Protein AF-A0A1R1JTG5-F1 (afdb_monomer)

Radius of gyration: 24.49 Å; Cα contacts (8 Å, |Δi|>4): 429; chains: 1; bounding box: 57×37×96 Å

Mean predicted aligned error: 7.38 Å

Organism: Alcaligenes xylosoxydans xylosoxydans (NCBI:txid85698)

pLDDT: mean 88.85, std 13.35, range [30.83, 98.69]

Structure (mmCIF, N/CA/C/O backbone):
data_AF-A0A1R1JTG5-F1
#
_entry.id   AF-A0A1R1JTG5-F1
#
loop_
_atom_site.group_PDB
_atom_site.id
_atom_site.type_symbol
_atom_site.label_atom_id
_atom_site.label_alt_id
_atom_site.label_comp_id
_atom_site.label_asym_id
_atom_site.label_entity_id
_atom_site.label_seq_id
_atom_site.pdbx_PDB_ins_code
_atom_site.Cartn_x
_atom_site.Cartn_y
_atom_site.Cartn_z
_atom_site.occupancy
_atom_site.B_iso_or_equiv
_atom_site.auth_seq_id
_atom_site.auth_comp_id
_atom_site.auth_asym_id
_atom_site.auth_atom_id
_atom_site.pdbx_PDB_model_num
ATOM 1 N N . MET A 1 1 ? 30.296 10.894 -44.713 1.00 33.81 1 MET A N 1
ATOM 2 C CA . MET A 1 1 ? 29.717 9.593 -44.327 1.00 33.81 1 MET A CA 1
ATOM 3 C C . MET A 1 1 ? 30.245 9.240 -42.950 1.00 33.81 1 MET A C 1
ATOM 5 O O . MET A 1 1 ? 31.354 8.740 -42.841 1.00 33.81 1 MET A O 1
ATOM 9 N N . LEU A 1 2 ? 29.507 9.619 -41.909 1.00 34.34 2 LEU A N 1
ATOM 10 C CA . LEU A 1 2 ? 29.761 9.182 -40.538 1.00 34.34 2 LEU A CA 1
ATOM 11 C C . LEU A 1 2 ? 28.864 7.965 -40.324 1.00 34.34 2 LEU A C 1
ATOM 13 O O . LEU A 1 2 ? 27.649 8.077 -40.465 1.00 34.34 2 LEU A O 1
ATOM 17 N N . GLY A 1 3 ? 29.481 6.802 -40.129 1.00 30.83 3 GLY A N 1
ATOM 18 C CA . GLY A 1 3 ? 28.771 5.542 -39.960 1.00 30.83 3 GLY A CA 1
ATOM 19 C C . GLY A 1 3 ? 27.930 5.566 -38.691 1.00 30.83 3 GLY A C 1
ATOM 20 O O . GLY A 1 3 ? 28.439 5.841 -37.607 1.00 30.83 3 GLY A O 1
ATOM 21 N N . THR A 1 4 ? 26.646 5.266 -38.838 1.00 32.81 4 THR A N 1
ATOM 22 C CA . THR A 1 4 ? 25.805 4.768 -37.755 1.00 32.81 4 THR A CA 1
ATOM 23 C C . THR A 1 4 ? 26.431 3.474 -37.227 1.00 32.81 4 THR A C 1
ATOM 25 O O . THR A 1 4 ? 26.650 2.555 -38.022 1.00 32.81 4 THR A O 1
ATOM 28 N N . PRO A 1 5 ? 26.750 3.360 -35.924 1.00 36.88 5 PRO A N 1
ATOM 29 C CA . PRO A 1 5 ? 27.100 2.067 -35.372 1.00 36.88 5 PRO A CA 1
ATOM 30 C C . PRO A 1 5 ? 25.855 1.184 -35.441 1.00 36.88 5 PRO A C 1
ATOM 32 O O . PRO A 1 5 ? 24.756 1.602 -35.072 1.00 36.88 5 PRO A O 1
ATOM 35 N N . ALA A 1 6 ? 26.033 -0.018 -35.982 1.00 31.59 6 ALA A N 1
ATOM 36 C CA . ALA A 1 6 ? 25.001 -1.034 -36.028 1.00 31.59 6 ALA A CA 1
ATOM 37 C C . ALA A 1 6 ? 24.488 -1.302 -34.607 1.00 31.59 6 ALA A C 1
ATOM 39 O O . ALA A 1 6 ? 25.277 -1.495 -33.682 1.00 31.59 6 ALA A O 1
ATOM 40 N N . ALA A 1 7 ? 23.165 -1.307 -34.447 1.00 35.03 7 ALA A N 1
ATOM 41 C CA . ALA A 1 7 ? 22.495 -1.748 -33.236 1.00 35.03 7 ALA A CA 1
ATOM 42 C C . ALA A 1 7 ? 22.693 -3.266 -33.074 1.00 35.03 7 ALA A C 1
ATOM 44 O O . ALA A 1 7 ? 21.825 -4.066 -33.418 1.00 35.03 7 ALA A O 1
ATOM 45 N N . GLU A 1 8 ? 23.860 -3.680 -32.581 1.00 35.12 8 GLU A N 1
ATOM 46 C CA . GLU A 1 8 ? 23.995 -4.979 -31.933 1.00 35.12 8 GLU A CA 1
ATOM 47 C C . GLU A 1 8 ? 23.170 -4.909 -30.649 1.00 35.12 8 GLU A C 1
ATOM 49 O O . GLU A 1 8 ? 23.485 -4.152 -29.732 1.00 35.12 8 GLU A O 1
ATOM 54 N N . GLY A 1 9 ? 22.047 -5.633 -30.628 1.00 37.56 9 GLY A N 1
ATOM 55 C CA . GLY A 1 9 ? 21.123 -5.644 -29.502 1.00 37.56 9 GLY A CA 1
ATOM 56 C C . GLY A 1 9 ? 21.869 -5.933 -28.205 1.00 37.56 9 GLY A C 1
ATOM 57 O O . GLY A 1 9 ? 22.374 -7.040 -28.010 1.00 37.56 9 GLY A O 1
ATOM 58 N N . VAL A 1 10 ? 21.927 -4.930 -27.330 1.00 40.94 10 VAL A N 1
ATOM 59 C CA . VAL A 1 10 ? 22.479 -5.037 -25.981 1.00 40.94 10 VAL A CA 1
ATOM 60 C C . VAL A 1 10 ? 21.607 -6.032 -25.219 1.00 40.94 10 VAL A C 1
ATOM 62 O O . VAL A 1 10 ? 20.581 -5.696 -24.634 1.00 40.94 10 VAL A O 1
ATOM 65 N N . ARG A 1 11 ? 21.981 -7.313 -25.261 1.00 51.19 11 ARG A N 1
ATOM 66 C CA . ARG A 1 11 ? 21.443 -8.319 -24.348 1.00 51.19 11 ARG A CA 1
ATOM 67 C C . ARG A 1 11 ? 22.018 -7.990 -22.979 1.00 51.19 11 ARG A C 1
ATOM 69 O O . ARG A 1 11 ? 23.160 -8.337 -22.703 1.00 51.19 11 ARG A O 1
ATOM 76 N N . HIS A 1 12 ? 21.251 -7.299 -22.140 1.00 60.41 12 HIS A N 1
ATOM 77 C CA . HIS A 1 12 ? 21.657 -7.028 -20.763 1.00 60.41 12 HIS A CA 1
ATOM 78 C C . HIS A 1 12 ? 22.043 -8.339 -20.061 1.00 60.41 12 HIS A C 1
ATOM 80 O O . HIS A 1 12 ? 21.190 -9.197 -19.828 1.00 60.41 12 HIS A O 1
ATOM 86 N N . GLU A 1 13 ? 23.317 -8.478 -19.694 1.00 61.72 13 GLU A N 1
ATOM 87 C CA . GLU A 1 13 ? 23.889 -9.685 -19.074 1.00 61.72 13 GLU A CA 1
ATOM 88 C C . GLU A 1 13 ? 23.221 -10.065 -17.740 1.00 61.72 13 GLU A C 1
ATOM 90 O O . GLU A 1 13 ? 23.285 -11.215 -17.309 1.00 61.72 13 GLU A O 1
ATOM 95 N N . ALA A 1 14 ? 22.514 -9.119 -17.115 1.00 66.19 14 ALA A N 1
ATOM 96 C CA . ALA A 1 14 ? 21.735 -9.325 -15.899 1.00 66.19 14 ALA A CA 1
ATOM 97 C C . ALA A 1 14 ? 20.374 -10.008 -16.135 1.00 66.19 14 ALA A C 1
ATOM 99 O O . ALA A 1 14 ? 19.895 -10.737 -15.264 1.00 66.19 14 ALA A O 1
ATOM 100 N N . LEU A 1 15 ? 19.743 -9.801 -17.301 1.00 73.56 15 LEU A N 1
ATOM 101 C CA . LEU A 1 15 ? 18.407 -10.337 -17.595 1.00 73.56 15 LEU A CA 1
ATOM 102 C C . LEU A 1 15 ? 18.355 -11.870 -17.549 1.00 73.56 15 LEU A C 1
ATOM 104 O O . LEU A 1 15 ? 17.364 -12.393 -17.041 1.00 73.56 15 LEU A O 1
ATOM 108 N N . PRO A 1 16 ? 19.360 -12.635 -18.025 1.00 78.56 16 PRO A N 1
ATOM 109 C CA . PRO A 1 16 ? 19.401 -14.087 -17.863 1.00 78.56 16 PRO A CA 1
ATOM 110 C C . PRO A 1 16 ? 19.227 -14.570 -16.416 1.00 78.56 16 PRO A C 1
ATOM 112 O O . PRO A 1 16 ? 18.506 -15.548 -16.227 1.00 78.56 16 PRO A O 1
ATOM 115 N N . GLY A 1 17 ? 19.792 -13.866 -15.427 1.00 87.56 17 GLY A N 1
ATOM 116 C CA . GLY A 1 17 ? 19.774 -14.258 -14.010 1.00 87.56 17 GLY A CA 1
ATOM 117 C C . GLY A 1 17 ? 18.460 -13.994 -13.266 1.00 87.56 17 GLY A C 1
ATOM 118 O O . GLY A 1 17 ? 18.270 -14.503 -12.166 1.00 87.56 17 GLY A O 1
ATOM 119 N N . ILE A 1 18 ? 17.536 -13.221 -13.844 1.00 94.06 18 ILE A N 1
ATOM 120 C CA . ILE A 1 18 ? 16.229 -12.960 -13.224 1.00 94.06 18 ILE A CA 1
ATOM 121 C C . ILE A 1 18 ? 15.366 -14.243 -13.283 1.00 94.06 18 ILE A C 1
ATOM 123 O O . ILE A 1 18 ? 15.377 -14.935 -14.300 1.00 94.06 18 ILE A O 1
ATOM 127 N N . PRO A 1 19 ? 14.603 -14.613 -12.243 1.00 95.38 19 PRO A N 1
ATOM 128 C CA . PRO A 1 19 ? 13.678 -15.747 -12.310 1.00 95.38 19 PRO A CA 1
ATOM 129 C C . PRO A 1 19 ? 12.612 -15.594 -13.408 1.00 95.38 19 PRO A C 1
ATOM 131 O O . PRO A 1 19 ? 12.140 -14.490 -13.676 1.00 95.38 19 PRO A O 1
ATOM 134 N N . ALA A 1 20 ? 12.213 -16.695 -14.054 1.00 93.94 20 ALA A N 1
ATOM 135 C CA . ALA A 1 20 ? 11.300 -16.663 -15.206 1.00 93.94 20 ALA A CA 1
ATOM 136 C C . ALA A 1 20 ? 9.922 -16.059 -14.879 1.00 93.94 20 ALA A C 1
ATOM 138 O O . ALA A 1 20 ? 9.409 -15.257 -15.657 1.00 93.94 20 ALA A O 1
ATOM 139 N N . ASN A 1 21 ? 9.366 -16.394 -13.711 1.00 93.56 21 ASN A N 1
ATOM 140 C CA . ASN A 1 21 ? 8.116 -15.821 -13.206 1.00 93.56 21 ASN A CA 1
ATOM 141 C C . ASN A 1 21 ? 8.210 -14.293 -13.074 1.00 93.56 21 ASN A C 1
ATOM 143 O O . ASN A 1 21 ? 7.287 -13.585 -13.458 1.00 93.56 21 ASN A O 1
ATOM 147 N N . ARG A 1 22 ? 9.354 -13.780 -12.609 1.00 96.06 22 ARG A N 1
ATOM 148 C CA . ARG A 1 22 ? 9.588 -12.342 -12.476 1.00 96.06 22 ARG A CA 1
ATOM 149 C C . ARG A 1 22 ? 9.816 -11.667 -13.819 1.00 96.06 22 ARG A C 1
ATOM 151 O O . ARG A 1 22 ? 9.263 -10.601 -14.048 1.00 96.06 22 ARG A O 1
ATOM 158 N N . LYS A 1 23 ? 10.574 -12.290 -14.729 1.00 94.69 23 LYS A N 1
ATOM 159 C CA . LYS A 1 23 ? 10.773 -11.755 -16.090 1.00 94.69 23 LYS A CA 1
ATOM 160 C C . LYS A 1 23 ? 9.454 -11.540 -16.824 1.00 94.69 23 LYS A C 1
ATOM 162 O O . LYS A 1 23 ? 9.344 -10.563 -17.551 1.00 94.69 23 LYS A O 1
ATOM 167 N N . ALA A 1 24 ? 8.475 -12.423 -16.624 1.00 95.00 24 ALA A N 1
ATOM 168 C CA . ALA A 1 24 ? 7.149 -12.301 -17.229 1.00 95.00 24 ALA A CA 1
ATOM 169 C C . ALA A 1 24 ? 6.355 -11.070 -16.745 1.00 95.00 24 ALA A C 1
ATOM 171 O O . ALA A 1 24 ? 5.393 -10.679 -17.399 1.00 95.00 24 ALA A O 1
ATOM 172 N N . LEU A 1 25 ? 6.762 -10.459 -15.627 1.00 97.12 25 LEU A N 1
ATOM 173 C CA . LEU A 1 25 ? 6.144 -9.268 -15.038 1.00 97.12 25 LEU A CA 1
ATOM 174 C C . LEU A 1 25 ? 6.939 -7.978 -15.297 1.00 97.12 25 LEU A C 1
ATOM 176 O O . LEU A 1 25 ? 6.573 -6.914 -14.798 1.00 97.12 25 LEU A O 1
ATOM 180 N N . LEU A 1 26 ? 8.055 -8.057 -16.030 1.00 96.62 26 LEU A N 1
ATOM 181 C CA . LEU A 1 26 ? 8.855 -6.885 -16.380 1.00 96.62 26 LEU A CA 1
ATOM 182 C C . LEU A 1 26 ? 8.315 -6.227 -17.648 1.00 96.62 26 LEU A C 1
ATOM 184 O O . LEU A 1 26 ? 8.100 -6.887 -18.664 1.00 96.62 26 LEU A O 1
ATOM 188 N N . HIS A 1 27 ? 8.204 -4.900 -17.615 1.00 94.38 27 HIS A N 1
ATOM 189 C CA . HIS A 1 27 ? 7.977 -4.090 -18.809 1.00 94.38 27 HIS A CA 1
ATOM 190 C C . HIS A 1 27 ? 9.321 -3.869 -19.497 1.00 94.38 27 HIS A C 1
ATOM 192 O O . HIS A 1 27 ? 10.226 -3.279 -18.909 1.00 94.38 27 HIS A O 1
ATOM 198 N N . LEU A 1 28 ? 9.476 -4.384 -20.716 1.00 93.56 28 LEU A N 1
ATOM 199 C CA . LEU A 1 28 ? 10.715 -4.301 -21.492 1.00 93.56 28 LEU A CA 1
ATOM 200 C C . LEU A 1 28 ? 10.461 -3.522 -22.784 1.00 93.56 28 LEU A C 1
ATOM 202 O O . LEU A 1 28 ? 9.478 -3.784 -23.475 1.00 93.56 28 LEU A O 1
ATOM 206 N N . SER A 1 29 ? 11.374 -2.623 -23.141 1.00 92.12 29 SER A N 1
ATOM 207 C CA . SER A 1 29 ? 11.358 -1.917 -24.423 1.00 92.12 29 SER A CA 1
ATOM 208 C C . SER A 1 29 ? 12.708 -2.040 -25.123 1.00 92.12 29 SER A C 1
ATOM 210 O O . SER A 1 29 ? 13.758 -1.919 -24.495 1.00 92.12 29 SER A O 1
ATOM 212 N N . ASN A 1 30 ? 12.681 -2.275 -26.436 1.00 90.56 30 ASN A N 1
ATOM 213 C CA . ASN A 1 30 ? 13.876 -2.220 -27.287 1.00 90.56 30 ASN A CA 1
ATOM 214 C C . ASN A 1 30 ? 14.096 -0.825 -27.891 1.00 90.56 30 ASN A C 1
ATOM 216 O O . ASN A 1 30 ? 15.086 -0.604 -28.587 1.00 90.56 30 ASN A O 1
ATOM 220 N N . GLU A 1 31 ? 13.168 0.097 -27.650 1.00 90.38 31 GLU A N 1
ATOM 221 C CA . GLU A 1 31 ? 13.224 1.472 -28.130 1.00 90.38 31 GLU A CA 1
ATOM 222 C C . GLU A 1 31 ? 13.958 2.358 -27.119 1.00 90.38 31 GLU A C 1
ATOM 224 O O . GLU A 1 31 ? 14.165 1.980 -25.963 1.00 90.38 31 GLU A O 1
ATOM 229 N N . TRP A 1 32 ? 14.397 3.537 -27.558 1.00 89.38 32 TRP A N 1
ATOM 230 C CA . TRP A 1 32 ? 14.887 4.548 -26.624 1.00 89.38 32 TRP A CA 1
ATOM 231 C C . TRP A 1 32 ? 13.702 5.133 -25.843 1.00 89.38 32 TRP A C 1
ATOM 233 O O . TRP A 1 32 ? 12.632 5.289 -26.429 1.00 89.38 32 TRP A O 1
ATOM 243 N N . PRO A 1 33 ? 13.870 5.462 -24.548 1.00 90.19 33 PRO A N 1
ATOM 244 C CA . PRO A 1 33 ? 12.825 6.149 -23.791 1.00 90.19 33 PRO A CA 1
ATOM 245 C C . PRO A 1 33 ? 12.458 7.480 -24.455 1.00 90.19 33 PRO A C 1
ATOM 247 O O . PRO A 1 33 ? 13.355 8.171 -24.954 1.00 90.19 33 PRO A O 1
ATOM 250 N N . ALA A 1 34 ? 11.179 7.870 -24.434 1.00 86.56 34 ALA A N 1
ATOM 251 C CA . ALA A 1 34 ? 10.794 9.177 -24.951 1.00 86.56 34 ALA A CA 1
ATOM 252 C C . ALA A 1 34 ? 11.354 10.316 -24.085 1.00 86.56 34 ALA A C 1
ATOM 254 O O . ALA A 1 34 ? 11.786 10.144 -22.936 1.00 86.56 34 ALA A O 1
ATOM 255 N N . GLU A 1 35 ? 11.318 11.526 -24.641 1.00 77.62 35 GLU A N 1
ATOM 256 C CA . GLU A 1 35 ? 11.621 12.733 -23.880 1.00 77.62 35 GLU A CA 1
ATOM 257 C C . GLU A 1 35 ? 10.672 12.839 -22.675 1.00 77.62 35 GLU A C 1
ATOM 259 O O . GLU A 1 35 ? 9.453 12.783 -22.818 1.00 77.62 35 GLU A O 1
ATOM 264 N N . GLY A 1 36 ? 11.242 12.957 -21.470 1.00 79.44 36 GLY A N 1
ATOM 265 C CA . GLY A 1 36 ? 10.484 13.026 -20.214 1.00 79.44 36 GLY A CA 1
ATOM 266 C C . GLY A 1 36 ? 10.386 11.715 -19.425 1.00 79.44 36 GLY A C 1
ATOM 267 O O . GLY A 1 36 ? 10.068 11.765 -18.240 1.00 79.44 36 GLY A O 1
ATOM 268 N N . ALA A 1 37 ? 10.771 10.561 -19.982 1.00 82.94 37 ALA A N 1
ATOM 269 C CA . ALA A 1 37 ? 10.728 9.257 -19.292 1.00 82.94 37 ALA A CA 1
ATOM 270 C C . ALA A 1 37 ? 11.475 9.212 -17.942 1.00 82.94 37 ALA A C 1
ATOM 272 O O . ALA A 1 37 ? 11.119 8.494 -17.002 1.00 82.94 37 ALA A O 1
ATOM 273 N N . ALA A 1 38 ? 12.545 10.004 -17.830 1.00 83.62 38 ALA A N 1
ATOM 274 C CA . ALA A 1 38 ? 13.326 10.158 -16.604 1.00 83.62 38 ALA A CA 1
ATOM 275 C C . ALA A 1 38 ? 12.585 10.942 -15.501 1.00 83.62 38 ALA A C 1
ATOM 277 O O . ALA A 1 38 ? 13.036 10.977 -14.361 1.00 83.62 38 ALA A O 1
ATOM 278 N N . SER A 1 39 ? 11.471 11.595 -15.838 1.00 82.94 39 SER A N 1
ATOM 279 C CA . SER A 1 39 ? 10.644 12.418 -14.955 1.00 82.94 39 SER A CA 1
ATOM 280 C C . SER A 1 39 ? 9.191 11.935 -14.993 1.00 82.94 39 SER A C 1
ATOM 282 O O . SER A 1 39 ? 8.376 12.498 -15.722 1.00 82.94 39 SER A O 1
ATOM 284 N N . PRO A 1 40 ? 8.821 10.943 -14.166 1.00 76.56 40 PRO A N 1
ATOM 285 C CA . PRO A 1 40 ? 7.484 10.332 -14.170 1.00 76.56 40 PRO A CA 1
ATOM 286 C C . PRO A 1 40 ? 6.301 11.264 -13.869 1.00 76.56 40 PRO A C 1
ATOM 288 O O . PRO A 1 40 ? 5.151 10.861 -13.972 1.00 76.56 40 PRO A O 1
ATOM 291 N N . LEU A 1 41 ? 6.553 12.505 -13.453 1.00 78.75 41 LEU A N 1
ATOM 292 C CA . LEU A 1 41 ? 5.514 13.521 -13.255 1.00 78.75 41 LEU A CA 1
ATOM 293 C C . LEU A 1 41 ? 5.349 14.458 -14.464 1.00 78.75 41 LEU A C 1
ATOM 295 O O . LEU A 1 41 ? 4.519 15.364 -14.418 1.00 78.75 41 LEU A O 1
ATOM 299 N N . SER A 1 42 ? 6.156 14.283 -15.513 1.00 68.25 42 SER A N 1
ATOM 300 C CA . SER A 1 42 ? 6.075 15.068 -16.746 1.00 68.25 42 SER A CA 1
ATOM 301 C C . SER A 1 42 ? 5.061 14.468 -17.723 1.00 68.25 42 SER A C 1
ATOM 303 O O . SER A 1 42 ? 4.789 13.271 -17.699 1.00 68.25 42 SER A O 1
ATOM 305 N N . PHE A 1 43 ? 4.482 15.320 -18.563 1.00 65.94 43 PHE A N 1
ATOM 306 C CA . PHE A 1 43 ? 3.642 14.932 -19.692 1.00 65.94 43 PHE A CA 1
ATOM 307 C C . PHE A 1 43 ? 4.251 15.522 -20.962 1.00 65.94 43 PHE A C 1
ATOM 309 O O . PHE A 1 43 ? 4.898 16.574 -20.905 1.00 65.94 43 PHE A O 1
ATOM 316 N N . THR A 1 44 ? 4.017 14.871 -22.096 1.00 63.97 44 THR A N 1
ATOM 317 C CA . THR A 1 44 ? 4.576 15.296 -23.381 1.00 63.97 44 THR A CA 1
ATOM 318 C C . THR A 1 44 ? 3.468 15.834 -24.277 1.00 63.97 44 THR A C 1
ATOM 320 O O . THR A 1 44 ? 2.401 15.236 -24.398 1.00 63.97 44 THR A O 1
ATOM 323 N N . LEU A 1 45 ? 3.716 16.996 -24.887 1.00 69.50 45 LEU A N 1
ATOM 324 C CA . LEU A 1 45 ? 2.835 17.619 -25.872 1.00 69.50 45 LEU A CA 1
ATOM 325 C C . LEU A 1 45 ? 3.421 17.387 -27.263 1.00 69.50 45 LEU A C 1
ATOM 327 O O . LEU A 1 45 ? 4.498 17.894 -27.573 1.00 69.50 45 LEU A O 1
ATOM 331 N N . THR A 1 46 ? 2.712 16.647 -28.105 1.00 70.69 46 THR A N 1
ATOM 332 C CA . THR A 1 46 ? 3.110 16.366 -29.484 1.00 70.69 46 THR A CA 1
ATOM 333 C C . THR A 1 46 ? 2.153 17.071 -30.434 1.00 70.69 46 THR A C 1
ATOM 335 O O . THR A 1 46 ? 0.941 16.905 -30.344 1.00 70.69 46 THR A O 1
ATOM 338 N N . LEU A 1 47 ? 2.686 17.879 -31.351 1.00 75.62 47 LEU A N 1
ATOM 339 C CA . LEU A 1 47 ? 1.893 18.462 -32.430 1.00 75.62 47 LEU A CA 1
ATOM 340 C C . LEU A 1 47 ? 1.924 17.504 -33.624 1.00 75.62 47 LEU A C 1
ATOM 342 O O . LEU A 1 47 ? 2.987 17.252 -34.189 1.00 75.62 47 LEU A O 1
ATOM 346 N N . THR A 1 48 ? 0.768 16.958 -33.979 1.00 76.88 48 THR A N 1
ATOM 347 C CA . THR A 1 48 ? 0.603 16.068 -35.137 1.00 76.88 48 THR A CA 1
ATOM 348 C C . THR A 1 48 ? 0.639 16.856 -36.450 1.00 76.88 48 THR A C 1
ATOM 350 O O . THR A 1 48 ? 0.442 18.075 -36.462 1.00 76.88 48 THR A O 1
ATOM 353 N N . GLU A 1 49 ? 0.864 16.165 -37.573 1.00 74.62 49 GLU A N 1
ATOM 354 C CA . GLU A 1 49 ? 0.891 16.777 -38.914 1.00 74.62 49 GLU A CA 1
ATOM 355 C C . GLU A 1 49 ? -0.415 17.523 -39.256 1.00 74.62 49 GLU A C 1
ATOM 357 O O . GLU A 1 49 ? -0.380 18.539 -39.952 1.00 74.62 49 GLU A O 1
ATOM 362 N N . ASP A 1 50 ? -1.542 17.103 -38.673 1.00 83.25 50 ASP A N 1
ATOM 363 C CA . ASP A 1 50 ? -2.860 17.733 -38.822 1.00 83.25 50 ASP A CA 1
ATOM 364 C C . ASP A 1 50 ? -3.087 18.943 -37.887 1.00 83.25 50 ASP A C 1
ATOM 366 O O . ASP A 1 50 ? -4.210 19.426 -37.756 1.00 83.25 50 ASP A O 1
ATOM 370 N N . GLN A 1 51 ? -2.041 19.449 -37.221 1.00 76.19 51 GLN A N 1
ATOM 371 C CA . GLN A 1 51 ? -2.099 20.519 -36.207 1.00 76.19 51 GLN A CA 1
ATOM 372 C C . GLN A 1 51 ? -2.910 20.168 -34.947 1.00 76.19 51 GLN A C 1
ATOM 374 O O . GLN A 1 51 ? -3.242 21.057 -34.158 1.00 76.19 51 GLN A O 1
ATOM 379 N N . ASN A 1 52 ? -3.193 18.885 -34.702 1.00 74.69 52 ASN A N 1
ATOM 380 C CA . ASN A 1 52 ? -3.770 18.457 -33.430 1.00 74.69 52 ASN A CA 1
ATOM 381 C C . ASN A 1 52 ? -2.674 18.341 -32.370 1.00 74.69 52 ASN A C 1
ATOM 383 O O . ASN A 1 52 ? -1.586 17.835 -32.650 1.00 74.69 52 ASN A O 1
ATOM 387 N N . VAL A 1 53 ? -2.977 18.788 -31.152 1.00 71.31 53 VAL A N 1
ATOM 388 C CA . VAL A 1 53 ? -2.114 18.600 -29.983 1.00 71.31 53 VAL A CA 1
ATOM 389 C C . VAL A 1 53 ? -2.496 17.285 -29.313 1.00 71.31 53 VAL A C 1
ATOM 391 O O . VAL A 1 53 ? -3.583 17.167 -28.750 1.00 71.31 53 VAL A O 1
ATOM 394 N N . GLU A 1 54 ? -1.597 16.311 -29.357 1.00 69.38 54 GLU A N 1
ATOM 395 C CA . GLU A 1 54 ? -1.671 15.105 -28.543 1.00 69.38 54 GLU A CA 1
ATOM 396 C C . GLU A 1 54 ? -0.932 15.330 -27.227 1.00 69.38 54 GLU A C 1
ATOM 398 O O . GLU A 1 54 ? 0.197 15.820 -27.195 1.00 69.38 54 GLU A O 1
ATOM 403 N N . VAL A 1 55 ? -1.583 14.975 -26.124 1.00 63.88 55 VAL A N 1
ATOM 404 C CA . VAL A 1 55 ? -0.962 14.949 -24.802 1.00 63.88 55 VAL A CA 1
ATOM 405 C C . VAL A 1 55 ? -0.747 13.490 -24.444 1.00 63.88 55 VAL A C 1
ATOM 407 O O . VAL A 1 55 ? -1.718 12.762 -24.238 1.00 63.88 55 VAL A O 1
ATOM 410 N N . SER A 1 56 ? 0.505 13.053 -24.373 1.00 65.06 56 SER A N 1
ATOM 411 C CA . SER A 1 56 ? 0.833 11.737 -23.830 1.00 65.06 56 SER A CA 1
ATOM 412 C C . SER A 1 56 ? 1.099 11.856 -22.331 1.00 65.06 56 SER A C 1
ATOM 414 O O . SER A 1 56 ? 1.778 12.773 -21.858 1.00 65.06 56 SER A O 1
ATOM 416 N N . GLY A 1 57 ? 0.482 10.947 -21.571 1.00 62.31 57 GLY A N 1
ATOM 417 C CA . GLY A 1 57 ? 0.701 10.826 -20.134 1.00 62.31 57 GLY A CA 1
ATOM 418 C C . GLY A 1 57 ? 2.136 10.397 -19.808 1.00 62.31 57 GLY A C 1
ATOM 419 O O . GLY A 1 57 ? 2.904 10.067 -20.713 1.00 62.31 57 GLY A O 1
ATOM 420 N N . PRO A 1 58 ? 2.509 10.393 -18.520 1.00 72.19 58 PRO A N 1
ATOM 421 C CA . PRO A 1 58 ? 3.849 9.994 -18.117 1.00 72.19 58 PRO A CA 1
ATOM 422 C C . PRO A 1 58 ? 4.157 8.560 -18.556 1.00 72.19 58 PRO A C 1
ATOM 424 O O . PRO A 1 58 ? 3.314 7.666 -18.428 1.00 72.19 58 PRO A O 1
ATOM 427 N N . GLU A 1 59 ? 5.376 8.344 -19.057 1.00 84.81 59 GLU A N 1
ATOM 428 C CA . GLU A 1 59 ? 5.84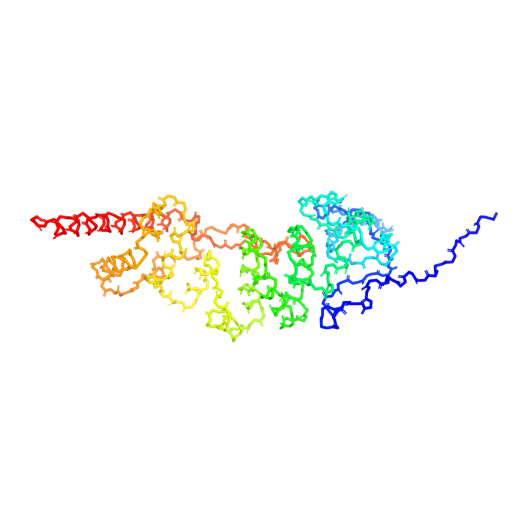0 7.005 -19.420 1.00 84.81 59 GLU A CA 1
ATOM 429 C C . GLU A 1 59 ? 5.826 6.058 -18.216 1.00 84.81 59 GLU A C 1
ATOM 431 O O . GLU A 1 59 ? 5.957 6.473 -17.061 1.00 84.81 59 GLU A O 1
ATOM 436 N N . GLU A 1 60 ? 5.699 4.759 -18.496 1.00 91.94 60 GLU A N 1
ATOM 437 C CA . GLU A 1 60 ? 5.728 3.723 -17.471 1.00 91.94 60 GLU A CA 1
ATOM 438 C C . GLU A 1 60 ? 7.097 3.687 -16.756 1.00 91.94 60 GLU A C 1
ATOM 440 O O . GLU A 1 60 ? 8.083 3.260 -17.368 1.00 91.94 60 GLU A O 1
ATOM 445 N N . PRO A 1 61 ? 7.182 4.062 -15.459 1.00 95.25 61 PRO A N 1
ATOM 446 C CA . PRO A 1 61 ? 8.463 4.247 -14.776 1.00 95.25 61 PRO A CA 1
ATOM 447 C C . PRO A 1 61 ? 9.255 2.953 -14.584 1.00 95.25 61 PRO A C 1
ATOM 449 O O . PRO A 1 61 ? 10.478 3.002 -14.424 1.00 95.25 61 PRO A O 1
ATOM 452 N N . SER A 1 62 ? 8.570 1.806 -14.577 1.00 96.88 62 SER A N 1
ATOM 453 C CA . SER A 1 62 ? 9.187 0.483 -14.435 1.00 96.88 62 SER A CA 1
ATOM 454 C C . SER A 1 62 ? 9.794 -0.069 -15.727 1.00 96.88 62 SER A C 1
ATOM 456 O O . SER A 1 62 ? 10.481 -1.092 -15.669 1.00 96.88 62 SER A O 1
ATOM 458 N N . THR A 1 63 ? 9.572 0.583 -16.877 1.00 96.44 63 THR A N 1
ATOM 459 C CA . THR A 1 63 ? 10.028 0.079 -18.179 1.00 96.44 63 THR A CA 1
ATOM 460 C C . THR A 1 63 ? 11.548 0.009 -18.248 1.00 96.44 63 THR A C 1
ATOM 462 O O . THR A 1 63 ? 12.249 1.013 -18.121 1.00 96.44 63 THR A O 1
ATOM 465 N N . ILE A 1 64 ? 12.067 -1.191 -18.496 1.00 96.06 64 ILE A N 1
ATOM 466 C CA . ILE A 1 64 ? 13.482 -1.450 -18.737 1.00 96.06 64 ILE A CA 1
ATOM 467 C C . ILE A 1 64 ? 13.753 -1.260 -20.230 1.00 96.06 64 ILE A C 1
ATOM 469 O O . ILE A 1 64 ? 13.326 -2.066 -21.059 1.00 96.06 64 ILE A O 1
ATOM 473 N N . TYR A 1 65 ? 14.474 -0.194 -20.567 1.00 94.12 65 TYR A N 1
ATOM 474 C CA . TYR A 1 65 ? 14.855 0.131 -21.942 1.00 94.12 65 TYR A CA 1
ATOM 475 C C . TYR A 1 65 ? 16.214 -0.486 -22.281 1.00 94.12 65 TYR A C 1
ATOM 477 O O . TYR A 1 65 ? 17.235 -0.077 -21.725 1.00 94.12 65 TYR A O 1
ATOM 485 N N . ALA A 1 66 ? 16.231 -1.424 -23.229 1.00 91.75 66 ALA A N 1
ATOM 486 C CA . ALA A 1 66 ? 17.431 -2.126 -23.685 1.00 91.75 66 ALA A CA 1
ATOM 487 C C . ALA A 1 66 ? 18.577 -1.211 -24.177 1.00 91.75 66 ALA A C 1
ATOM 489 O O . ALA A 1 66 ? 19.740 -1.554 -23.959 1.00 91.75 66 ALA A O 1
ATOM 490 N N . PRO A 1 67 ? 18.314 -0.052 -24.822 1.00 92.31 67 PRO A N 1
ATOM 491 C CA . PRO A 1 67 ? 19.388 0.830 -25.284 1.00 92.31 67 PRO A CA 1
ATOM 492 C C . PRO A 1 67 ? 20.121 1.590 -24.170 1.00 92.31 67 PRO A C 1
ATOM 494 O O . PRO A 1 67 ? 21.182 2.167 -24.419 1.00 92.31 67 PRO A O 1
ATOM 497 N N . LEU A 1 68 ? 19.570 1.641 -22.952 1.00 93.62 68 LEU A N 1
ATOM 498 C CA . LEU A 1 68 ? 20.156 2.428 -21.873 1.00 93.62 68 LEU A CA 1
ATOM 499 C C . LEU A 1 68 ? 21.395 1.733 -21.281 1.00 93.62 68 LEU A C 1
ATOM 501 O O . LEU A 1 68 ? 21.355 0.540 -20.982 1.00 93.62 68 LEU A O 1
ATOM 505 N N . PRO A 1 69 ? 22.501 2.464 -21.045 1.00 94.50 69 PRO A N 1
ATOM 506 C CA . PRO A 1 69 ? 23.720 1.878 -20.499 1.00 94.50 69 PRO A CA 1
ATOM 507 C C . PRO A 1 69 ? 23.510 1.346 -19.078 1.00 94.50 69 PRO A C 1
ATOM 509 O O . PRO A 1 69 ? 22.832 1.977 -18.260 1.00 94.50 69 PRO A O 1
ATOM 512 N N . VAL A 1 70 ? 24.149 0.209 -18.791 1.00 94.62 70 VAL A N 1
ATOM 513 C CA . VAL A 1 70 ? 24.129 -0.496 -17.503 1.00 94.62 70 VAL A CA 1
ATOM 514 C C . VAL A 1 70 ? 25.557 -0.861 -17.123 1.00 94.62 70 VAL A C 1
ATOM 516 O O . VAL A 1 70 ? 26.270 -1.465 -17.922 1.00 94.62 70 VAL A O 1
ATOM 519 N N . SER A 1 71 ? 25.959 -0.535 -15.898 1.00 94.06 71 SER A N 1
ATOM 520 C CA . SER A 1 71 ? 27.235 -0.991 -15.348 1.00 94.06 71 SER A CA 1
ATOM 521 C C . SER A 1 71 ? 27.106 -2.438 -14.871 1.00 94.06 71 SER A C 1
ATOM 523 O O . SER A 1 71 ? 26.260 -2.744 -14.025 1.00 94.06 71 SER A O 1
ATOM 525 N N . TRP A 1 72 ? 27.934 -3.332 -15.419 1.00 89.44 72 TRP A N 1
ATOM 526 C CA . TRP A 1 72 ? 27.976 -4.743 -15.037 1.00 89.44 72 TRP A CA 1
ATOM 527 C C . TRP A 1 72 ? 29.431 -5.248 -14.924 1.00 89.44 72 TRP A C 1
ATOM 529 O O . TRP A 1 72 ? 30.229 -4.932 -15.809 1.00 89.44 72 TRP A O 1
ATOM 539 N N . PRO A 1 73 ? 29.809 -6.017 -13.880 1.00 89.25 73 PRO A N 1
ATOM 540 C CA . PRO A 1 73 ? 28.996 -6.410 -12.723 1.00 89.25 73 PRO A CA 1
ATOM 541 C C . PRO A 1 73 ? 28.496 -5.195 -11.933 1.00 89.25 73 PRO A C 1
ATOM 543 O O . PRO A 1 73 ? 29.122 -4.138 -11.944 1.00 89.25 73 PRO A O 1
ATOM 546 N N . ALA A 1 74 ? 27.332 -5.337 -11.295 1.00 92.31 74 ALA A N 1
ATOM 547 C CA . ALA A 1 74 ? 26.722 -4.238 -10.555 1.00 92.31 74 ALA A CA 1
ATOM 548 C C . ALA A 1 74 ? 27.664 -3.734 -9.440 1.00 92.31 74 ALA A C 1
ATOM 550 O O . ALA A 1 74 ? 28.227 -4.562 -8.714 1.00 92.31 74 ALA A O 1
ATOM 551 N N . PRO A 1 75 ? 27.827 -2.409 -9.272 1.00 94.00 75 PRO A N 1
ATOM 552 C CA . PRO A 1 75 ? 28.551 -1.857 -8.131 1.00 94.00 75 PRO A CA 1
ATOM 553 C C . PRO A 1 75 ? 27.799 -2.139 -6.820 1.00 94.00 75 PRO A C 1
ATOM 555 O O . PRO A 1 75 ? 26.639 -2.559 -6.829 1.00 94.00 75 PRO A O 1
ATOM 558 N N . SER A 1 76 ? 28.447 -1.911 -5.673 1.00 93.88 76 SER A N 1
ATOM 559 C CA . SER A 1 76 ? 27.763 -2.039 -4.381 1.00 93.88 76 SER A CA 1
ATOM 560 C C . SER A 1 76 ? 26.744 -0.911 -4.203 1.00 93.88 76 SER A C 1
ATOM 562 O O . SER A 1 76 ? 27.010 0.228 -4.592 1.00 93.88 76 SER A O 1
ATOM 564 N N . GLU A 1 77 ? 25.593 -1.202 -3.594 1.00 93.56 77 GLU A N 1
ATOM 565 C CA . GLU A 1 77 ? 24.521 -0.218 -3.388 1.00 93.56 77 GLU A CA 1
ATOM 566 C C . GLU A 1 77 ? 25.021 1.032 -2.645 1.00 93.56 77 GLU A C 1
ATOM 568 O O . GLU A 1 77 ? 24.669 2.151 -3.005 1.00 93.56 77 GLU A O 1
ATOM 573 N N . GLU A 1 78 ? 25.906 0.863 -1.661 1.00 92.56 78 GLU A N 1
ATOM 574 C CA . GLU A 1 78 ? 26.436 1.950 -0.830 1.00 92.56 78 GLU A CA 1
ATOM 575 C C . GLU A 1 78 ? 27.343 2.917 -1.600 1.00 92.56 78 GLU A C 1
ATOM 577 O O . GLU A 1 78 ? 27.559 4.046 -1.157 1.00 92.56 78 GLU A O 1
ATOM 582 N N . SER A 1 79 ? 27.886 2.478 -2.739 1.00 94.19 79 SER A N 1
ATOM 583 C CA . SER A 1 79 ? 28.726 3.302 -3.613 1.00 94.19 79 SER A CA 1
ATOM 584 C C . SER A 1 79 ? 27.917 4.140 -4.606 1.00 94.19 79 SER A C 1
ATOM 586 O O . SER A 1 79 ? 28.477 4.993 -5.294 1.00 94.19 79 SER A O 1
ATOM 588 N N . VAL A 1 80 ? 26.600 3.924 -4.666 1.00 94.50 80 VAL A N 1
ATOM 589 C CA . VAL A 1 80 ? 25.698 4.549 -5.629 1.00 94.50 80 VAL A CA 1
ATOM 590 C C . VAL A 1 80 ? 24.766 5.527 -4.913 1.00 94.50 80 VAL A C 1
ATOM 592 O O . VAL A 1 80 ? 24.302 5.295 -3.798 1.00 94.50 80 VAL A O 1
ATOM 595 N N . ALA A 1 81 ? 24.471 6.657 -5.557 1.00 93.56 81 ALA A N 1
ATOM 596 C CA . ALA A 1 81 ? 23.502 7.609 -5.027 1.00 93.56 81 ALA A CA 1
ATOM 597 C C . ALA A 1 81 ? 22.107 6.970 -4.902 1.00 93.56 81 ALA A C 1
ATOM 599 O O . ALA A 1 81 ? 21.667 6.228 -5.785 1.00 93.56 81 ALA A O 1
ATOM 600 N N . LYS A 1 82 ? 21.386 7.310 -3.828 1.00 93.69 82 LYS A N 1
ATOM 601 C CA . LYS A 1 82 ? 19.989 6.892 -3.637 1.00 93.69 82 LYS A CA 1
ATOM 602 C C . LYS A 1 82 ? 19.093 7.460 -4.732 1.00 93.69 82 LYS A C 1
ATOM 604 O O . LYS A 1 82 ? 19.371 8.531 -5.276 1.00 93.69 82 LYS A O 1
ATOM 609 N N . LEU A 1 83 ? 17.998 6.764 -5.013 1.00 94.81 83 LEU A N 1
ATOM 610 C CA . LEU A 1 83 ? 17.000 7.255 -5.948 1.00 94.81 83 LEU A CA 1
ATOM 611 C C . LEU A 1 83 ? 16.197 8.412 -5.339 1.00 94.81 83 LEU A C 1
ATOM 613 O O . LEU A 1 83 ? 16.036 8.521 -4.121 1.00 94.81 83 LEU A O 1
ATOM 617 N N . GLY A 1 84 ? 15.717 9.302 -6.207 1.00 89.06 84 GLY A N 1
ATOM 618 C CA . GLY A 1 84 ? 14.812 10.383 -5.827 1.00 89.06 84 GLY A CA 1
ATOM 619 C C . GLY A 1 84 ? 13.374 9.904 -5.611 1.00 89.06 84 GLY A C 1
ATOM 620 O O . GLY A 1 84 ? 13.052 8.724 -5.752 1.00 89.06 84 GLY A O 1
ATOM 621 N N . TYR A 1 85 ? 12.483 10.846 -5.299 1.00 88.06 85 TYR A N 1
ATOM 622 C CA . TYR A 1 85 ? 11.042 10.583 -5.297 1.00 88.06 85 TYR A CA 1
ATOM 623 C C . TYR A 1 85 ? 10.530 10.290 -6.709 1.00 88.06 85 TYR A C 1
ATOM 625 O O . TYR A 1 85 ? 11.021 10.878 -7.668 1.00 88.06 85 TYR A O 1
ATOM 633 N N . PHE A 1 86 ? 9.508 9.431 -6.805 1.00 89.88 86 PHE A N 1
ATOM 634 C CA . PHE A 1 86 ? 8.940 8.959 -8.075 1.00 89.88 86 PHE A CA 1
ATOM 635 C C . PHE A 1 86 ? 10.027 8.458 -9.043 1.00 89.88 86 PHE A C 1
ATOM 637 O O . PHE A 1 86 ? 10.186 9.020 -10.126 1.00 89.88 86 PHE A O 1
ATOM 644 N N . PRO A 1 87 ? 10.820 7.445 -8.643 1.00 95.56 87 PRO A N 1
ATOM 645 C CA . PRO A 1 87 ? 11.916 6.959 -9.470 1.00 95.56 87 PRO A CA 1
ATOM 646 C C . PRO A 1 87 ? 11.403 6.311 -10.762 1.00 95.56 87 PRO A C 1
ATOM 648 O O . PRO A 1 87 ? 10.324 5.720 -10.787 1.00 95.56 87 PRO A O 1
ATOM 651 N N . SER A 1 88 ? 12.208 6.370 -11.822 1.00 96.81 88 SER A N 1
ATOM 652 C CA . SER A 1 88 ? 12.025 5.557 -13.026 1.00 96.81 88 SER A CA 1
ATOM 653 C C . SER A 1 88 ? 13.328 4.903 -13.440 1.00 96.81 88 SER A C 1
ATOM 655 O O . SER A 1 88 ? 14.408 5.455 -13.225 1.00 96.81 88 SER A O 1
ATOM 657 N N . TYR A 1 89 ? 13.233 3.748 -14.095 1.00 97.19 89 TYR A N 1
ATOM 658 C CA . TYR A 1 89 ? 14.388 3.075 -14.682 1.00 97.19 89 TYR A CA 1
ATOM 659 C C . TYR A 1 89 ? 15.103 3.960 -15.718 1.00 97.19 89 TYR A C 1
ATOM 661 O O . TYR A 1 89 ? 16.336 4.000 -15.781 1.00 97.19 89 TYR A O 1
ATOM 669 N N . ALA A 1 90 ? 14.338 4.726 -16.504 1.00 95.81 90 ALA A N 1
ATOM 670 C CA . ALA A 1 90 ? 14.891 5.683 -17.456 1.00 95.81 90 ALA A CA 1
ATOM 671 C C . ALA A 1 90 ? 15.740 6.766 -16.763 1.00 95.81 90 ALA A C 1
ATOM 673 O O . ALA A 1 90 ? 16.809 7.109 -17.267 1.00 95.81 90 ALA A O 1
ATOM 674 N N . GLY A 1 91 ? 15.317 7.241 -15.585 1.00 95.19 91 GLY A N 1
ATOM 675 C CA . GLY A 1 91 ? 16.031 8.249 -14.794 1.00 95.19 91 GLY A CA 1
ATOM 676 C C . GLY A 1 91 ? 17.236 7.732 -14.000 1.00 95.19 91 GLY A C 1
ATOM 677 O O . GLY A 1 91 ? 18.000 8.539 -13.473 1.00 95.19 91 GLY A O 1
ATOM 678 N N . MET A 1 92 ? 17.435 6.414 -13.913 1.00 97.19 92 MET A N 1
ATOM 679 C CA . MET A 1 92 ? 18.581 5.823 -13.217 1.00 97.19 92 MET A CA 1
ATOM 680 C C . MET A 1 92 ? 19.901 6.069 -13.965 1.00 97.19 92 MET A C 1
ATOM 682 O O . MET A 1 92 ? 19.959 6.022 -15.192 1.00 97.19 92 MET A O 1
ATOM 686 N N . SER A 1 93 ? 21.000 6.256 -13.237 1.00 97.00 93 SER A N 1
ATOM 687 C CA . SER A 1 93 ? 22.353 6.185 -13.802 1.00 97.00 93 SER A CA 1
ATOM 688 C C . SER A 1 93 ? 22.711 4.746 -14.228 1.00 97.00 93 SER A C 1
ATOM 690 O O . SER A 1 93 ? 22.057 3.796 -13.789 1.00 97.00 93 SER A O 1
ATOM 692 N N . PRO A 1 94 ? 23.767 4.534 -15.040 1.00 96.62 94 PRO A N 1
ATOM 693 C CA . PRO A 1 94 ? 24.214 3.184 -15.403 1.00 96.62 94 PRO A CA 1
ATOM 694 C C . PRO A 1 94 ? 24.490 2.276 -14.195 1.00 96.62 94 PRO A C 1
ATOM 696 O O . PRO A 1 94 ? 24.115 1.103 -14.208 1.00 96.62 94 PRO A O 1
ATOM 699 N N . ASP A 1 95 ? 25.075 2.835 -13.133 1.00 96.69 95 ASP A N 1
ATOM 700 C CA . ASP A 1 95 ? 25.355 2.135 -11.876 1.00 96.69 95 ASP A CA 1
ATOM 701 C C . ASP A 1 95 ? 24.069 1.765 -11.130 1.00 96.69 95 ASP A C 1
ATOM 703 O O . ASP A 1 95 ? 23.909 0.622 -10.700 1.00 96.69 95 ASP A O 1
ATOM 707 N N . GLN A 1 96 ? 23.115 2.699 -11.039 1.00 97.94 96 GLN A N 1
ATOM 708 C CA . GLN A 1 96 ? 21.803 2.458 -10.428 1.00 97.94 96 GLN A CA 1
ATOM 709 C C . GLN A 1 96 ? 21.029 1.366 -11.178 1.00 97.94 96 GLN A C 1
ATOM 711 O O . GLN A 1 96 ? 20.4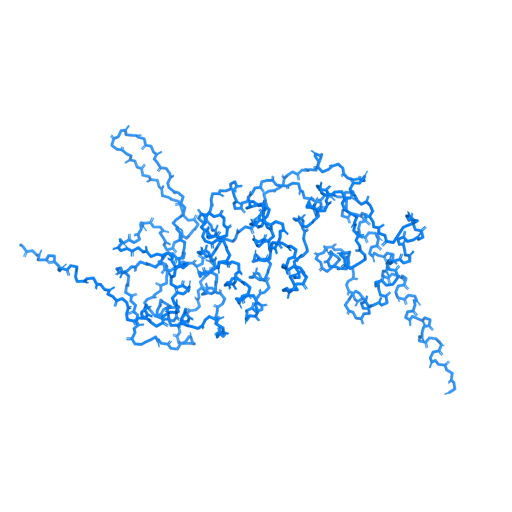66 0.471 -10.550 1.00 97.94 96 GLN A O 1
ATOM 716 N N . ARG A 1 97 ? 21.050 1.369 -12.520 1.00 97.75 97 ARG A N 1
ATOM 717 C CA . ARG A 1 97 ? 20.435 0.293 -13.319 1.00 97.75 97 ARG A CA 1
ATOM 718 C C . ARG A 1 97 ? 21.116 -1.052 -13.073 1.00 97.75 97 ARG A C 1
ATOM 720 O O . ARG A 1 97 ? 20.424 -2.065 -13.002 1.00 97.75 97 ARG A O 1
ATOM 727 N N . GLY A 1 98 ? 22.441 -1.073 -12.910 1.00 96.69 98 GLY A N 1
ATOM 728 C CA . GLY A 1 98 ? 23.189 -2.277 -12.537 1.00 96.69 98 GLY A CA 1
ATOM 729 C C . GLY A 1 98 ? 22.725 -2.848 -11.195 1.00 96.69 98 GLY A C 1
ATOM 730 O O . GLY A 1 98 ? 22.374 -4.028 -11.116 1.00 96.69 98 GLY A O 1
ATOM 731 N N . VAL A 1 99 ? 22.646 -1.998 -10.164 1.00 97.62 99 VAL A N 1
ATOM 732 C CA . VAL A 1 99 ? 22.129 -2.359 -8.830 1.00 97.62 99 VAL A CA 1
ATOM 733 C C . VAL A 1 99 ? 20.697 -2.891 -8.924 1.00 97.62 99 VAL A C 1
ATOM 735 O O . VAL A 1 99 ? 20.418 -3.983 -8.427 1.00 97.62 99 VAL A O 1
ATOM 738 N N . TYR A 1 100 ? 19.810 -2.178 -9.624 1.00 97.94 100 TYR A N 1
ATOM 739 C CA . TYR A 1 100 ? 18.413 -2.571 -9.816 1.00 97.94 100 TYR A CA 1
ATOM 740 C C . TYR A 1 100 ? 18.272 -3.944 -10.486 1.00 97.94 100 TYR A C 1
ATOM 742 O O . TYR A 1 100 ? 17.588 -4.826 -9.972 1.00 97.94 100 TYR A O 1
ATOM 750 N N . LEU A 1 101 ? 18.953 -4.155 -11.616 1.00 97.25 101 LEU A N 1
ATOM 751 C CA . LEU A 1 101 ? 18.876 -5.407 -12.371 1.00 97.25 101 LEU A CA 1
ATOM 752 C C . LEU A 1 101 ? 19.502 -6.587 -11.611 1.00 97.25 101 LEU A C 1
ATOM 754 O O . LEU A 1 101 ? 19.008 -7.708 -11.715 1.00 97.25 101 LEU A O 1
ATOM 758 N N . SER A 1 102 ? 20.560 -6.347 -10.828 1.00 96.12 102 SER A N 1
ATOM 759 C CA . SER A 1 102 ? 21.111 -7.342 -9.898 1.00 96.12 102 SER A CA 1
ATOM 760 C C . SER A 1 102 ? 20.103 -7.690 -8.802 1.00 96.12 102 SER A C 1
ATOM 762 O O . SER A 1 102 ? 19.886 -8.865 -8.497 1.00 96.12 102 SER A O 1
ATOM 764 N N . TRP A 1 103 ? 19.439 -6.687 -8.224 1.00 97.81 103 TRP A N 1
ATOM 765 C CA . TRP A 1 103 ? 18.417 -6.885 -7.198 1.00 97.81 103 TRP A CA 1
ATOM 766 C C . TRP A 1 103 ? 17.203 -7.665 -7.708 1.00 97.81 103 TRP A C 1
ATOM 768 O O . TRP A 1 103 ? 16.746 -8.569 -7.017 1.00 97.81 103 TRP A O 1
ATOM 778 N N . LEU A 1 104 ? 16.753 -7.448 -8.947 1.00 97.94 104 LEU A N 1
ATOM 779 C CA . LEU A 1 104 ? 15.658 -8.233 -9.537 1.00 97.94 104 LEU A CA 1
ATOM 780 C C . LEU A 1 104 ? 15.940 -9.745 -9.613 1.00 97.94 104 LEU A C 1
ATOM 782 O O . LEU A 1 104 ? 14.999 -10.534 -9.720 1.00 97.94 104 LEU A O 1
ATOM 786 N N . GLN A 1 105 ? 17.195 -10.192 -9.530 1.00 96.75 105 GLN A N 1
ATOM 787 C CA . GLN A 1 105 ? 17.509 -11.626 -9.455 1.00 96.75 105 GLN A CA 1
ATOM 788 C C . GLN A 1 105 ? 17.044 -12.246 -8.128 1.00 96.75 105 GLN A C 1
ATOM 790 O O . GLN A 1 105 ? 16.579 -13.384 -8.107 1.00 96.75 105 GLN A O 1
ATOM 795 N N . ASP A 1 106 ? 17.075 -11.470 -7.043 1.00 97.25 106 ASP A N 1
ATOM 796 C CA . ASP A 1 106 ? 16.568 -11.848 -5.725 1.00 97.25 106 ASP A CA 1
ATOM 797 C C . ASP A 1 106 ? 16.027 -10.613 -4.991 1.00 97.25 106 ASP A C 1
ATOM 799 O O . ASP A 1 106 ? 16.758 -9.903 -4.293 1.00 97.25 106 ASP A O 1
ATOM 803 N N . VAL A 1 107 ? 14.720 -10.391 -5.149 1.00 98.00 107 VAL A N 1
ATOM 804 C CA . VAL A 1 107 ? 13.993 -9.251 -4.572 1.00 98.00 107 VAL A CA 1
ATOM 805 C C . VAL A 1 107 ? 13.782 -9.368 -3.062 1.00 98.00 107 VAL A C 1
ATOM 807 O O . VAL A 1 107 ? 13.250 -8.446 -2.448 1.00 98.00 107 VAL A O 1
ATOM 810 N N . THR A 1 108 ? 14.176 -10.487 -2.444 1.00 98.00 108 THR A N 1
ATOM 811 C CA . THR A 1 108 ? 14.072 -10.679 -0.989 1.00 98.00 108 THR A CA 1
ATOM 812 C C . THR A 1 108 ? 15.202 -9.989 -0.230 1.00 98.00 108 THR A C 1
ATOM 814 O O . THR A 1 108 ? 15.092 -9.760 0.978 1.00 98.00 108 THR A O 1
ATOM 817 N N . ARG A 1 109 ? 16.283 -9.631 -0.938 1.00 97.31 109 ARG A N 1
ATOM 818 C CA . ARG A 1 109 ? 17.420 -8.904 -0.374 1.00 97.31 109 ARG A CA 1
ATOM 819 C C . ARG A 1 109 ? 17.007 -7.477 -0.001 1.00 97.31 109 ARG A C 1
ATOM 821 O O . ARG A 1 109 ? 16.339 -6.828 -0.813 1.00 97.31 109 ARG A O 1
ATOM 828 N N . PRO A 1 110 ? 17.419 -6.969 1.178 1.00 97.19 110 PRO A N 1
ATOM 829 C CA . PRO A 1 110 ? 17.222 -5.569 1.536 1.00 97.19 110 PRO A CA 1
ATOM 830 C C . PRO A 1 110 ? 17.841 -4.645 0.488 1.00 97.19 110 PRO A C 1
ATOM 832 O O . PRO A 1 110 ? 18.920 -4.940 -0.022 1.00 97.19 110 PRO A O 1
ATOM 835 N N . ILE A 1 111 ? 17.154 -3.546 0.190 1.00 97.38 111 ILE A N 1
ATOM 836 C CA . ILE A 1 111 ? 17.611 -2.517 -0.745 1.00 97.38 111 ILE A CA 1
ATOM 837 C C . ILE A 1 111 ? 16.949 -1.174 -0.408 1.00 97.38 111 ILE A C 1
ATOM 839 O O . ILE A 1 111 ? 15.905 -1.131 0.255 1.00 97.38 111 ILE A O 1
ATOM 843 N N . GLU A 1 112 ? 17.524 -0.066 -0.871 1.00 96.50 112 GLU A N 1
ATOM 844 C CA . GLU A 1 112 ? 16.870 1.241 -0.908 1.00 96.50 112 GLU A CA 1
ATOM 845 C C . GLU A 1 112 ? 15.483 1.150 -1.577 1.00 96.50 112 GLU A C 1
ATOM 847 O O . GLU A 1 112 ? 15.296 0.553 -2.640 1.00 96.50 112 GLU A O 1
ATOM 852 N N . VAL A 1 113 ? 14.476 1.743 -0.929 1.00 97.25 113 VAL A N 1
ATOM 853 C CA . VAL A 1 113 ? 13.064 1.530 -1.269 1.00 97.25 113 VAL A CA 1
ATOM 854 C C . VAL A 1 113 ? 12.689 2.062 -2.655 1.00 97.25 113 VAL A C 1
ATOM 856 O O . VAL A 1 113 ? 11.745 1.555 -3.257 1.00 97.25 113 VAL A O 1
ATOM 859 N N . GLY A 1 114 ? 13.402 3.048 -3.200 1.00 97.50 114 GLY A N 1
ATOM 860 C CA . GLY A 1 114 ? 13.172 3.538 -4.557 1.00 97.50 114 GLY A CA 1
ATOM 861 C C . GLY A 1 114 ? 13.289 2.437 -5.618 1.00 97.50 114 GLY A C 1
ATOM 862 O O . GLY A 1 114 ? 12.509 2.417 -6.573 1.00 97.50 114 GLY A O 1
ATOM 863 N N . TYR A 1 115 ? 14.199 1.474 -5.433 1.00 98.19 115 TYR A N 1
ATOM 864 C CA . TYR A 1 115 ? 14.325 0.327 -6.338 1.00 98.19 115 TYR A CA 1
ATOM 865 C C . TYR A 1 115 ? 13.111 -0.602 -6.226 1.00 98.19 115 TYR A C 1
ATOM 867 O O . TYR A 1 115 ? 12.575 -1.041 -7.245 1.00 98.19 115 TYR A O 1
ATOM 875 N N . VAL A 1 116 ? 12.617 -0.817 -4.999 1.00 98.56 116 VAL A N 1
ATOM 876 C CA . VAL A 1 116 ? 11.374 -1.563 -4.743 1.00 98.56 116 VAL A CA 1
ATOM 877 C C . VAL A 1 116 ? 10.191 -0.881 -5.426 1.00 98.56 116 VAL A C 1
ATOM 879 O O . VAL A 1 116 ? 9.428 -1.549 -6.115 1.00 98.56 116 VAL A O 1
ATOM 882 N N . PHE A 1 117 ? 10.062 0.443 -5.290 1.00 98.25 117 PHE A N 1
ATOM 883 C CA . PHE A 1 117 ? 9.002 1.215 -5.942 1.00 98.25 117 PHE A CA 1
ATOM 884 C C . PHE A 1 117 ? 9.076 1.133 -7.465 1.00 98.25 117 PHE A C 1
ATOM 886 O O . PHE A 1 117 ? 8.042 0.937 -8.094 1.00 98.25 117 PHE A O 1
ATOM 893 N N . THR A 1 118 ? 10.275 1.214 -8.050 1.00 98.25 118 THR A N 1
ATOM 894 C CA . THR A 1 118 ? 10.442 1.126 -9.510 1.00 98.25 118 THR A CA 1
ATOM 895 C C . THR A 1 118 ? 9.909 -0.201 -10.052 1.00 98.25 118 THR A C 1
ATOM 897 O O . THR A 1 118 ? 9.168 -0.199 -11.028 1.00 98.25 118 THR A O 1
ATOM 900 N N . TYR A 1 119 ? 10.217 -1.327 -9.402 1.00 98.56 119 TYR A N 1
ATOM 901 C CA . TYR A 1 119 ? 9.662 -2.627 -9.796 1.00 98.56 119 TYR A CA 1
ATOM 902 C C . TYR A 1 119 ? 8.157 -2.718 -9.509 1.00 98.56 119 TYR A C 1
ATOM 904 O O . TYR A 1 119 ? 7.374 -3.145 -10.358 1.00 98.56 119 TYR A O 1
ATOM 912 N N . TYR A 1 120 ? 7.741 -2.258 -8.329 1.00 98.62 120 TYR A N 1
ATOM 913 C CA . TYR A 1 120 ? 6.350 -2.267 -7.890 1.00 98.62 120 TYR A CA 1
ATOM 914 C C . TYR A 1 120 ? 5.411 -1.488 -8.826 1.00 98.62 120 TYR A C 1
ATOM 916 O O . TYR A 1 120 ? 4.288 -1.933 -9.044 1.00 98.62 120 TYR A O 1
ATOM 924 N N . TYR A 1 121 ? 5.861 -0.392 -9.446 1.00 97.94 121 TYR A N 1
ATOM 925 C CA . TYR A 1 121 ? 5.059 0.336 -10.436 1.00 97.94 121 TYR A CA 1
ATOM 926 C C . TYR A 1 121 ? 4.616 -0.563 -11.601 1.00 97.94 121 TYR A C 1
ATOM 928 O O . TYR A 1 121 ? 3.448 -0.537 -11.997 1.00 97.94 121 TYR A O 1
ATOM 936 N N . GLY A 1 122 ? 5.506 -1.433 -12.084 1.00 97.81 122 GLY A N 1
ATOM 937 C CA . GLY A 1 122 ? 5.182 -2.412 -13.120 1.00 97.81 122 GLY A CA 1
ATOM 938 C C . GLY A 1 122 ? 4.170 -3.449 -12.643 1.00 97.81 122 GLY A C 1
ATOM 939 O O . GLY A 1 122 ? 3.230 -3.772 -13.374 1.00 97.81 122 GLY A O 1
ATOM 940 N N . LEU A 1 123 ? 4.304 -3.906 -11.393 1.00 98.69 123 LEU A N 1
ATOM 941 C CA . LEU A 1 123 ? 3.352 -4.826 -10.766 1.00 98.69 123 LEU A CA 1
ATOM 942 C C . LEU A 1 123 ? 1.953 -4.211 -10.647 1.00 98.69 123 LEU A C 1
ATOM 944 O O . LEU A 1 123 ? 0.972 -4.911 -10.882 1.00 98.69 123 LEU A O 1
ATOM 948 N N . GLU A 1 124 ? 1.829 -2.908 -10.374 1.00 98.00 124 GLU A N 1
ATOM 949 C CA . GLU A 1 124 ? 0.522 -2.235 -10.347 1.00 98.00 124 GLU A CA 1
ATOM 950 C C . GLU A 1 124 ? -0.191 -2.284 -11.706 1.00 98.00 124 GLU A C 1
ATOM 952 O O . GLU A 1 124 ? -1.408 -2.470 -11.746 1.00 98.00 124 GLU A O 1
ATOM 957 N N . ARG A 1 125 ? 0.537 -2.228 -12.832 1.00 96.25 125 ARG A N 1
ATOM 958 C CA . ARG A 1 125 ? -0.080 -2.452 -14.153 1.00 96.25 125 ARG A CA 1
ATOM 959 C C . ARG A 1 125 ? -0.637 -3.864 -14.282 1.00 96.25 125 ARG A C 1
ATOM 961 O O . ARG A 1 125 ? -1.730 -4.042 -14.814 1.00 96.25 125 ARG A O 1
ATOM 968 N N . HIS A 1 126 ? 0.090 -4.866 -13.795 1.00 98.06 126 HIS A N 1
ATOM 969 C CA . HIS A 1 126 ? -0.380 -6.249 -13.826 1.00 98.06 126 HIS A CA 1
ATOM 970 C C . HIS A 1 126 ? -1.597 -6.461 -12.918 1.00 98.06 126 HIS A C 1
ATOM 972 O O . HIS A 1 126 ? -2.560 -7.092 -13.346 1.00 98.06 126 HIS A O 1
ATOM 978 N N . LEU A 1 127 ? -1.613 -5.844 -11.731 1.00 98.12 127 LEU A N 1
ATOM 979 C CA . LEU A 1 127 ? -2.767 -5.851 -10.829 1.00 98.12 127 LEU A CA 1
ATOM 980 C C . LEU A 1 127 ? -4.029 -5.259 -11.481 1.00 98.12 127 LEU A C 1
ATOM 982 O O . LEU A 1 127 ? -5.131 -5.766 -11.277 1.00 98.12 127 LEU A O 1
ATOM 986 N N . VAL A 1 128 ? -3.884 -4.195 -12.273 1.00 95.06 128 VAL A N 1
ATOM 987 C CA . VAL A 1 128 ? -5.020 -3.527 -12.926 1.00 95.06 128 VAL A CA 1
ATOM 988 C C . VAL A 1 128 ? -5.445 -4.243 -14.213 1.00 95.06 128 VAL A C 1
ATOM 990 O O . VAL A 1 128 ? -6.625 -4.542 -14.409 1.00 95.06 128 VAL A O 1
ATOM 993 N N . MET A 1 129 ? -4.501 -4.518 -15.114 1.00 94.38 129 MET A N 1
ATOM 994 C CA . MET A 1 129 ? -4.799 -4.888 -16.505 1.00 94.38 129 MET A CA 1
ATOM 995 C C . MET A 1 129 ? -4.017 -6.090 -17.049 1.00 94.38 129 MET A C 1
ATOM 997 O O . MET A 1 129 ? -4.338 -6.540 -18.144 1.00 94.38 129 MET A O 1
ATOM 1001 N N . GLY A 1 130 ? -3.039 -6.631 -16.321 1.00 95.50 130 GLY A N 1
ATOM 1002 C CA . GLY A 1 130 ? -2.199 -7.738 -16.793 1.00 95.50 130 GLY A CA 1
ATOM 1003 C C . GLY A 1 130 ? -2.411 -9.049 -16.031 1.00 95.50 130 GLY A C 1
ATOM 1004 O O . GLY A 1 130 ? -3.529 -9.386 -15.633 1.00 95.50 130 GLY A O 1
ATOM 1005 N N . GLU A 1 131 ? -1.305 -9.778 -15.860 1.00 97.31 131 GLU A N 1
ATOM 1006 C CA . GLU A 1 131 ? -1.194 -11.030 -15.092 1.00 97.31 131 GLU A CA 1
ATOM 1007 C C . GLU A 1 131 ? -1.414 -10.805 -13.586 1.00 97.31 131 GLU A C 1
ATOM 1009 O O . GLU A 1 131 ? -0.478 -10.531 -12.833 1.00 97.31 131 GLU A O 1
ATOM 1014 N N . PHE A 1 132 ? -2.669 -10.903 -13.152 1.00 97.88 132 PHE A N 1
ATOM 1015 C CA . PHE A 1 132 ? -3.101 -10.523 -11.808 1.00 97.88 132 PHE A CA 1
ATOM 1016 C C . PHE A 1 132 ? -2.489 -11.392 -10.699 1.00 97.88 132 PHE A C 1
ATOM 1018 O O . PHE A 1 132 ? -1.848 -10.858 -9.798 1.00 97.88 132 PHE A O 1
ATOM 1025 N N . GLU A 1 133 ? -2.660 -12.714 -10.747 1.00 97.50 133 GLU A N 1
ATOM 1026 C CA . GLU A 1 133 ? -2.217 -13.624 -9.684 1.00 97.50 133 GLU A CA 1
ATOM 1027 C C . GLU A 1 133 ? -0.696 -13.611 -9.490 1.00 97.50 133 GLU A C 1
ATOM 1029 O O . GLU A 1 133 ? -0.261 -13.406 -8.356 1.00 97.50 133 GLU A O 1
ATOM 1034 N N . PRO A 1 134 ? 0.136 -13.710 -10.549 1.00 98.19 134 PRO A N 1
ATOM 1035 C CA . PRO A 1 134 ? 1.583 -13.618 -10.370 1.00 98.19 134 PRO A CA 1
ATOM 1036 C C . PRO A 1 134 ? 2.024 -12.260 -9.804 1.00 98.19 134 PRO A C 1
ATOM 1038 O O . PRO A 1 134 ? 2.995 -12.190 -9.050 1.00 98.19 134 PRO A O 1
ATOM 1041 N N . ALA A 1 135 ? 1.310 -11.175 -10.132 1.00 98.50 135 ALA A N 1
ATOM 1042 C CA . ALA A 1 135 ? 1.585 -9.864 -9.557 1.00 98.50 135 ALA A CA 1
ATOM 1043 C C . ALA A 1 135 ? 1.184 -9.776 -8.080 1.00 98.50 135 ALA A C 1
ATOM 1045 O O . ALA A 1 135 ? 1.936 -9.203 -7.296 1.00 98.50 135 ALA A O 1
ATOM 1046 N N . VAL A 1 136 ? 0.053 -10.366 -7.677 1.00 98.38 136 VAL A N 1
ATOM 1047 C CA . VAL A 1 136 ? -0.326 -10.483 -6.258 1.00 98.38 136 VAL A CA 1
ATOM 1048 C C . VAL A 1 136 ? 0.764 -11.219 -5.479 1.00 98.38 136 VAL A C 1
ATOM 1050 O O . VAL A 1 136 ? 1.224 -10.703 -4.459 1.00 98.38 136 VAL A O 1
ATOM 1053 N N . ASP A 1 137 ? 1.233 -12.361 -5.986 1.00 97.81 137 ASP A N 1
ATOM 1054 C CA . ASP A 1 137 ? 2.275 -13.166 -5.340 1.00 97.81 137 ASP A CA 1
ATOM 1055 C C . ASP A 1 137 ? 3.584 -12.382 -5.161 1.00 97.81 137 ASP A C 1
ATOM 1057 O O . ASP A 1 137 ? 4.169 -12.369 -4.073 1.00 97.81 137 ASP A O 1
ATOM 1061 N N . GLU A 1 138 ? 4.040 -11.673 -6.198 1.00 98.38 138 GLU A N 1
ATOM 1062 C CA . GLU A 1 138 ? 5.251 -10.851 -6.107 1.00 98.38 138 GLU A CA 1
ATOM 1063 C C . GLU A 1 138 ? 5.062 -9.633 -5.192 1.00 98.38 138 GLU A C 1
ATOM 1065 O O . GLU A 1 138 ? 5.964 -9.312 -4.418 1.00 98.38 138 GLU A O 1
ATOM 1070 N N . VAL A 1 139 ? 3.893 -8.981 -5.185 1.00 98.44 139 VAL A N 1
ATOM 1071 C CA . VAL A 1 139 ? 3.618 -7.888 -4.236 1.00 98.44 139 VAL A CA 1
ATOM 1072 C C . VAL A 1 139 ? 3.631 -8.403 -2.794 1.00 98.44 139 VAL A C 1
ATOM 1074 O O . VAL A 1 139 ? 4.213 -7.751 -1.925 1.00 98.44 139 VAL A O 1
ATOM 1077 N N . LEU A 1 140 ? 3.054 -9.575 -2.520 1.00 97.94 140 LEU A N 1
ATOM 1078 C CA . LEU A 1 140 ? 3.103 -10.206 -1.197 1.00 97.94 140 LEU A CA 1
ATOM 1079 C C . LEU A 1 140 ? 4.534 -10.570 -0.787 1.00 97.94 140 LEU A C 1
ATOM 1081 O O . LEU A 1 140 ? 4.928 -10.317 0.356 1.00 97.94 140 LEU A O 1
ATOM 1085 N N . LEU A 1 141 ? 5.335 -11.096 -1.718 1.00 98.00 141 LEU A N 1
ATOM 1086 C CA . LEU A 1 141 ? 6.753 -11.368 -1.489 1.00 98.00 141 LEU A CA 1
ATOM 1087 C C . LEU A 1 141 ? 7.502 -10.085 -1.111 1.00 98.00 141 LEU A C 1
ATOM 1089 O O . LEU A 1 141 ? 8.208 -10.054 -0.102 1.00 98.00 141 LEU A O 1
ATOM 1093 N N . LEU A 1 142 ? 7.306 -9.000 -1.861 1.00 98.38 142 LEU A N 1
ATOM 1094 C CA . LEU A 1 142 ? 7.928 -7.717 -1.547 1.00 98.38 142 LEU A CA 1
ATOM 1095 C C . LEU A 1 142 ? 7.473 -7.191 -0.180 1.00 98.38 142 LEU A C 1
ATOM 1097 O O . LEU A 1 142 ? 8.304 -6.768 0.623 1.00 98.38 142 LEU A O 1
ATOM 1101 N N . ARG A 1 143 ? 6.173 -7.250 0.130 1.00 97.44 143 ARG A N 1
ATOM 1102 C CA . ARG A 1 143 ? 5.632 -6.814 1.430 1.00 97.44 143 ARG A CA 1
ATOM 1103 C C . ARG A 1 143 ? 6.244 -7.579 2.599 1.00 97.44 143 ARG A C 1
ATOM 1105 O O . ARG A 1 143 ? 6.502 -6.981 3.639 1.00 97.44 143 ARG A O 1
ATOM 1112 N N . LYS A 1 144 ? 6.520 -8.871 2.432 1.00 96.75 144 LYS A N 1
ATOM 1113 C CA . LYS A 1 144 ? 7.157 -9.696 3.464 1.00 96.75 144 LYS A CA 1
ATOM 1114 C C . LYS A 1 144 ? 8.597 -9.265 3.767 1.00 96.75 144 LYS A C 1
ATOM 1116 O O . LYS A 1 144 ? 9.022 -9.344 4.917 1.00 96.75 144 LYS A O 1
ATOM 1121 N N . HIS A 1 145 ? 9.344 -8.826 2.754 1.00 97.81 145 HIS A N 1
ATOM 1122 C CA . HIS A 1 145 ? 10.777 -8.537 2.877 1.00 97.81 145 HIS A CA 1
ATOM 1123 C C . HIS A 1 145 ? 11.108 -7.043 3.043 1.00 97.81 145 HIS A C 1
ATOM 1125 O O . HIS A 1 145 ? 12.172 -6.713 3.565 1.00 97.81 145 HIS A O 1
ATOM 1131 N N . HIS A 1 146 ? 10.190 -6.136 2.687 1.00 97.31 146 HIS A N 1
ATOM 1132 C CA . HIS A 1 146 ? 10.429 -4.687 2.677 1.00 97.31 146 HIS A CA 1
ATOM 1133 C C . HIS A 1 146 ? 9.462 -3.935 3.594 1.00 97.31 146 HIS A C 1
ATOM 1135 O O . HIS A 1 146 ? 8.348 -3.592 3.211 1.00 97.31 146 HIS A O 1
ATOM 1141 N N . SER A 1 147 ? 9.892 -3.599 4.810 1.00 95.38 147 SER A N 1
ATOM 1142 C CA . SER A 1 147 ? 9.039 -2.997 5.856 1.00 95.38 147 SER A CA 1
ATOM 1143 C C . SER A 1 147 ? 8.825 -1.476 5.744 1.00 95.38 147 SER A C 1
ATOM 1145 O O . SER A 1 147 ? 8.371 -0.830 6.694 1.00 95.38 147 SER A O 1
ATOM 1147 N N . ASN A 1 148 ? 9.140 -0.863 4.596 1.00 95.88 148 ASN A N 1
ATOM 1148 C CA . ASN A 1 148 ? 8.945 0.573 4.402 1.00 95.88 148 ASN A CA 1
ATOM 1149 C C . ASN A 1 148 ? 7.455 0.949 4.512 1.00 95.88 148 ASN A C 1
ATOM 1151 O O . ASN A 1 148 ? 6.622 0.446 3.764 1.00 95.88 148 ASN A O 1
ATOM 1155 N N . LYS A 1 149 ? 7.124 1.884 5.412 1.00 92.12 149 LYS A N 1
ATOM 1156 C CA . LYS A 1 149 ? 5.732 2.258 5.726 1.00 92.12 149 LYS A CA 1
ATOM 1157 C C . LYS A 1 149 ? 4.926 2.718 4.512 1.00 92.12 149 LYS A C 1
ATOM 1159 O O . LYS A 1 149 ? 3.776 2.317 4.365 1.00 92.12 149 LYS A O 1
ATOM 1164 N N . SER A 1 150 ? 5.512 3.552 3.654 1.00 91.81 150 SER A N 1
ATOM 1165 C CA . SER A 1 150 ? 4.822 4.052 2.463 1.00 91.81 150 SER A CA 1
ATOM 1166 C C . SER A 1 150 ? 4.568 2.919 1.476 1.00 91.81 150 SER A C 1
ATOM 1168 O O . SER A 1 150 ? 3.455 2.791 0.977 1.00 91.81 150 SER A O 1
ATOM 1170 N N . PHE A 1 151 ? 5.563 2.056 1.251 1.00 95.94 151 PHE A N 1
ATOM 1171 C CA . PHE A 1 151 ? 5.404 0.877 0.400 1.00 95.94 151 PHE A CA 1
ATOM 1172 C C . PHE A 1 151 ? 4.308 -0.064 0.921 1.00 95.94 151 PHE A C 1
ATOM 1174 O O . PHE A 1 151 ? 3.436 -0.470 0.155 1.00 95.94 151 PHE A O 1
ATOM 1181 N N . GLN A 1 152 ? 4.284 -0.346 2.227 1.00 94.50 152 GLN A N 1
ATOM 1182 C CA . GLN A 1 152 ? 3.244 -1.167 2.861 1.00 94.50 152 GLN A CA 1
ATOM 1183 C C . GLN A 1 152 ? 1.845 -0.550 2.720 1.00 94.50 152 GLN A C 1
ATOM 1185 O O . GLN A 1 152 ? 0.875 -1.261 2.468 1.00 94.50 152 GLN A O 1
ATOM 1190 N N . SER A 1 153 ? 1.726 0.774 2.828 1.00 90.56 153 SER A N 1
ATOM 1191 C CA . SER A 1 153 ? 0.444 1.460 2.649 1.00 90.56 153 SER A CA 1
ATOM 1192 C C . SER A 1 153 ? -0.050 1.398 1.201 1.00 90.56 153 SER A C 1
ATOM 1194 O O . SER A 1 153 ? -1.204 1.039 0.971 1.00 90.56 153 SER A O 1
ATOM 1196 N N . TYR A 1 154 ? 0.804 1.733 0.226 1.00 93.19 154 TYR A N 1
ATOM 1197 C CA . TYR A 1 154 ? 0.426 1.728 -1.192 1.00 93.19 154 TYR A CA 1
ATOM 1198 C C . TYR A 1 154 ? 0.109 0.320 -1.689 1.00 93.19 154 TYR A C 1
ATOM 1200 O O . TYR A 1 154 ? -0.959 0.108 -2.249 1.00 93.19 154 TYR A O 1
ATOM 1208 N N . SER A 1 155 ? 0.971 -0.659 -1.405 1.00 96.44 155 SER A N 1
ATOM 1209 C CA . SER A 1 155 ? 0.743 -2.0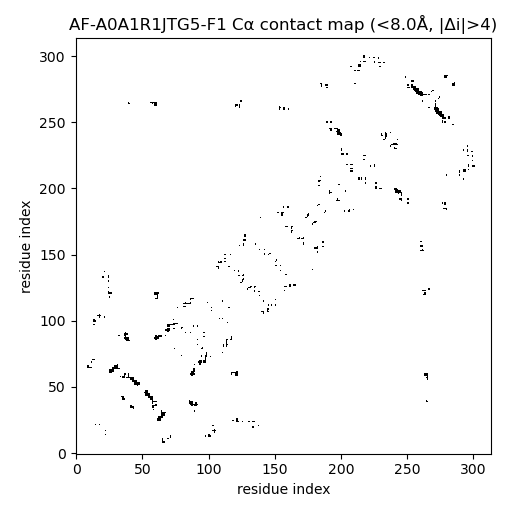45 -1.834 1.00 96.44 155 SER A CA 1
ATOM 1210 C C . SER A 1 155 ? -0.501 -2.672 -1.207 1.00 96.44 155 SER A C 1
ATOM 1212 O O . SER A 1 155 ? -1.213 -3.405 -1.883 1.00 96.44 155 SER A O 1
ATOM 1214 N N . GLY A 1 156 ? -0.823 -2.354 0.052 1.00 94.62 156 GLY A N 1
ATOM 1215 C CA . GLY A 1 156 ? -2.056 -2.832 0.682 1.00 94.62 156 GLY A CA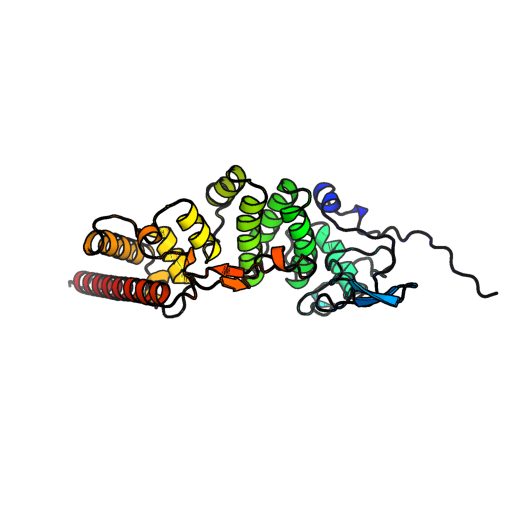 1
ATOM 1216 C C . GLY A 1 156 ? -3.310 -2.215 0.058 1.00 94.62 156 GLY A C 1
ATOM 1217 O O . GLY A 1 156 ? -4.271 -2.925 -0.238 1.00 94.62 156 GLY A O 1
ATOM 1218 N N . SER A 1 157 ? -3.267 -0.905 -0.211 1.00 91.69 157 SER A N 1
ATOM 1219 C CA . SER A 1 157 ? -4.327 -0.189 -0.928 1.00 91.69 157 SER A CA 1
ATOM 1220 C C . SER A 1 157 ? -4.539 -0.750 -2.336 1.00 91.69 157 SER A C 1
ATOM 1222 O O . SER A 1 157 ? -5.678 -1.023 -2.719 1.00 91.69 157 SER A O 1
ATOM 1224 N N . ALA A 1 158 ? -3.456 -0.958 -3.086 1.00 94.88 158 ALA A N 1
ATOM 1225 C CA . ALA A 1 158 ? -3.493 -1.482 -4.442 1.00 94.88 158 ALA A CA 1
ATOM 1226 C C . ALA A 1 158 ? -4.033 -2.913 -4.489 1.00 94.88 158 ALA A C 1
ATOM 1228 O O . ALA A 1 158 ? -4.906 -3.187 -5.303 1.00 94.88 158 ALA A O 1
ATOM 1229 N N . LEU A 1 159 ? -3.587 -3.810 -3.599 1.00 96.50 159 LEU A N 1
ATOM 1230 C CA . LEU A 1 159 ? -4.094 -5.186 -3.532 1.00 96.50 159 LEU A CA 1
ATOM 1231 C C . LEU A 1 159 ? -5.606 -5.225 -3.281 1.00 96.50 159 LEU A C 1
ATOM 1233 O O . LEU A 1 159 ? -6.325 -5.924 -3.997 1.00 96.50 159 LEU A O 1
ATOM 1237 N N . LEU A 1 160 ? -6.098 -4.446 -2.308 1.00 93.88 160 LEU A N 1
ATOM 1238 C CA . LEU A 1 160 ? -7.529 -4.374 -2.009 1.00 93.88 160 LEU A CA 1
ATOM 1239 C C . LEU A 1 160 ? -8.317 -3.901 -3.232 1.00 93.88 160 LEU A C 1
ATOM 1241 O O . LEU A 1 160 ? -9.262 -4.567 -3.650 1.00 93.88 160 LEU A O 1
ATOM 1245 N N . HIS A 1 161 ? -7.928 -2.775 -3.830 1.00 92.12 161 HIS A N 1
ATOM 1246 C CA . HIS A 1 161 ? -8.675 -2.212 -4.952 1.00 92.12 161 HIS A CA 1
ATOM 1247 C C . HIS A 1 161 ? -8.549 -3.034 -6.224 1.00 92.12 161 HIS A C 1
ATOM 1249 O O . HIS A 1 161 ? -9.541 -3.193 -6.926 1.00 92.12 161 HIS A O 1
ATOM 1255 N N . ALA A 1 162 ? -7.378 -3.598 -6.508 1.00 94.75 162 ALA A N 1
ATOM 1256 C CA . ALA A 1 162 ? -7.200 -4.479 -7.647 1.00 94.75 162 ALA A CA 1
ATOM 1257 C C . ALA A 1 162 ? -8.105 -5.711 -7.522 1.00 94.75 162 ALA A C 1
ATOM 1259 O O . ALA A 1 162 ? -8.775 -6.062 -8.488 1.00 94.75 162 ALA A O 1
ATOM 1260 N N . CYS A 1 163 ? -8.238 -6.305 -6.328 1.00 94.50 163 CYS A N 1
ATOM 1261 C CA . CYS A 1 163 ? -9.207 -7.382 -6.119 1.00 94.50 163 CYS A CA 1
ATOM 1262 C C . CYS A 1 163 ? -10.642 -6.934 -6.436 1.00 94.50 163 CYS A C 1
ATOM 1264 O O . CYS A 1 163 ? -11.371 -7.659 -7.108 1.00 94.50 163 CYS A O 1
ATOM 1266 N N . LEU A 1 164 ? -11.049 -5.736 -6.003 1.00 90.38 164 LEU A N 1
ATOM 1267 C CA . LEU A 1 164 ? -12.388 -5.208 -6.294 1.00 90.38 164 LEU A CA 1
ATOM 1268 C C . LEU A 1 164 ? -12.592 -4.950 -7.792 1.00 90.38 164 LEU A C 1
ATOM 1270 O O . LEU A 1 164 ? -13.580 -5.406 -8.362 1.00 90.38 164 LEU A O 1
ATOM 1274 N N . MET A 1 165 ? -11.641 -4.276 -8.439 1.00 90.44 165 MET A N 1
ATOM 1275 C CA . MET A 1 165 ? -11.682 -3.960 -9.870 1.00 90.44 165 MET A CA 1
ATOM 1276 C C . MET A 1 165 ? -11.718 -5.217 -10.741 1.00 90.44 165 MET A C 1
ATOM 1278 O O . MET A 1 165 ? -12.378 -5.237 -11.776 1.00 90.44 165 MET A O 1
ATOM 1282 N N . ARG A 1 166 ? -11.018 -6.274 -10.320 1.00 93.00 166 ARG A N 1
ATOM 1283 C CA . ARG A 1 166 ? -10.929 -7.549 -11.041 1.00 93.00 166 ARG A CA 1
ATOM 1284 C C . ARG A 1 166 ? -12.032 -8.538 -10.654 1.00 93.00 166 ARG A C 1
ATOM 1286 O O . ARG A 1 166 ? -12.057 -9.638 -11.198 1.00 93.00 166 ARG A O 1
ATOM 1293 N N . GLY A 1 167 ? -12.917 -8.186 -9.716 1.00 92.25 167 GLY A N 1
ATOM 1294 C CA . GLY A 1 167 ? -13.957 -9.089 -9.210 1.00 92.25 167 GLY A CA 1
ATOM 1295 C C . GLY A 1 167 ? -13.407 -10.314 -8.466 1.00 92.25 167 GLY A C 1
ATOM 1296 O O . GLY A 1 167 ? -14.032 -11.370 -8.469 1.00 92.25 167 GLY A O 1
ATOM 1297 N N . ARG A 1 168 ? -12.228 -10.193 -7.846 1.00 93.75 168 ARG A N 1
ATOM 1298 C CA . ARG A 1 168 ? -11.483 -11.267 -7.168 1.00 93.75 168 ARG A CA 1
ATOM 1299 C C . ARG A 1 168 ? -11.694 -11.260 -5.661 1.00 93.75 168 ARG A C 1
ATOM 1301 O O . ARG A 1 168 ? -10.766 -11.071 -4.874 1.00 93.75 168 ARG A O 1
ATOM 1308 N N . SER A 1 169 ? -12.945 -11.451 -5.249 1.00 89.25 169 SER A N 1
ATOM 1309 C CA . SER A 1 169 ? -13.303 -11.565 -3.829 1.00 89.25 169 SER A CA 1
ATOM 1310 C C . SER A 1 169 ? -12.672 -12.786 -3.152 1.00 89.25 169 SER A C 1
ATOM 1312 O O . SER A 1 169 ? -12.396 -12.736 -1.958 1.00 89.25 169 SER A O 1
ATOM 1314 N N . ASP A 1 170 ? -12.425 -13.856 -3.913 1.00 91.62 170 ASP A N 1
ATOM 1315 C CA . ASP A 1 170 ? -11.694 -15.052 -3.482 1.00 91.62 170 ASP A CA 1
ATOM 1316 C C . ASP A 1 170 ? -10.274 -14.701 -3.019 1.00 91.62 170 ASP A C 1
ATOM 1318 O O . ASP A 1 170 ? -9.874 -15.054 -1.912 1.00 91.62 170 ASP A O 1
ATOM 1322 N N . VAL A 1 171 ? -9.543 -13.925 -3.825 1.00 93.81 171 VAL A N 1
ATOM 1323 C CA . VAL A 1 171 ? -8.184 -13.483 -3.486 1.00 93.81 171 VAL A CA 1
ATOM 1324 C C . VAL A 1 171 ? -8.219 -12.486 -2.343 1.00 93.81 171 VAL A C 1
ATOM 1326 O O . VAL A 1 171 ? -7.434 -12.615 -1.412 1.00 93.81 171 VAL A O 1
ATOM 1329 N N . LEU A 1 172 ? -9.161 -11.539 -2.349 1.00 91.56 172 LEU A N 1
ATOM 1330 C CA . LEU A 1 172 ? -9.297 -10.585 -1.248 1.00 91.56 172 LEU A CA 1
ATOM 1331 C C . LEU A 1 172 ? -9.495 -11.284 0.100 1.00 91.56 172 LEU A C 1
ATOM 1333 O O . LEU A 1 172 ? -8.906 -10.874 1.097 1.00 91.56 172 LEU A O 1
ATOM 1337 N N . GLN A 1 173 ? -10.299 -12.347 0.132 1.00 87.62 173 GLN A N 1
ATOM 1338 C CA . GLN A 1 173 ? -10.480 -13.149 1.333 1.00 87.62 173 GLN A CA 1
ATOM 1339 C C . GLN A 1 173 ? -9.161 -13.804 1.765 1.00 87.62 173 GLN A C 1
ATOM 1341 O O . GLN A 1 173 ? -8.770 -13.635 2.919 1.00 87.62 173 GLN A O 1
ATOM 1346 N N . LEU A 1 174 ? -8.452 -14.465 0.842 1.00 89.94 174 LEU A N 1
ATOM 1347 C CA . LEU A 1 174 ? -7.152 -15.096 1.114 1.00 89.94 174 LEU A CA 1
ATOM 1348 C C . LEU A 1 174 ? -6.105 -14.096 1.620 1.00 89.94 174 LEU A C 1
ATOM 1350 O O . LEU A 1 174 ? -5.335 -14.408 2.527 1.00 89.94 174 LEU A O 1
ATOM 1354 N N . LEU A 1 175 ? -6.096 -12.869 1.090 1.00 92.31 175 LEU A N 1
ATOM 1355 C CA . LEU A 1 175 ? -5.187 -11.817 1.544 1.00 92.31 175 LEU A CA 1
ATOM 1356 C C . LEU A 1 175 ? -5.341 -11.541 3.045 1.00 92.31 175 LEU A C 1
ATOM 1358 O O . LEU A 1 175 ? -4.343 -11.372 3.743 1.00 92.31 175 LEU A O 1
ATOM 1362 N N . TYR A 1 176 ? -6.574 -11.521 3.551 1.00 86.38 176 TYR A N 1
ATOM 1363 C CA . TYR A 1 176 ? -6.842 -11.276 4.967 1.00 86.38 176 TYR A CA 1
ATOM 1364 C C . TYR A 1 176 ? -6.736 -12.533 5.840 1.00 86.38 176 TYR A C 1
ATOM 1366 O O . TYR A 1 176 ? -6.372 -12.404 7.009 1.00 86.38 176 TYR A O 1
ATOM 1374 N N . THR A 1 177 ? -7.056 -13.725 5.324 1.00 84.31 177 THR A N 1
ATOM 1375 C CA . THR A 1 177 ? -7.044 -14.964 6.124 1.00 84.31 177 THR A CA 1
ATOM 1376 C C . THR A 1 177 ? -5.679 -15.639 6.180 1.00 84.31 177 THR A C 1
ATOM 1378 O O . THR A 1 177 ? -5.283 -16.095 7.250 1.00 84.31 177 THR A O 1
ATOM 1381 N N . ASP A 1 178 ? -4.962 -15.678 5.057 1.00 85.69 178 ASP A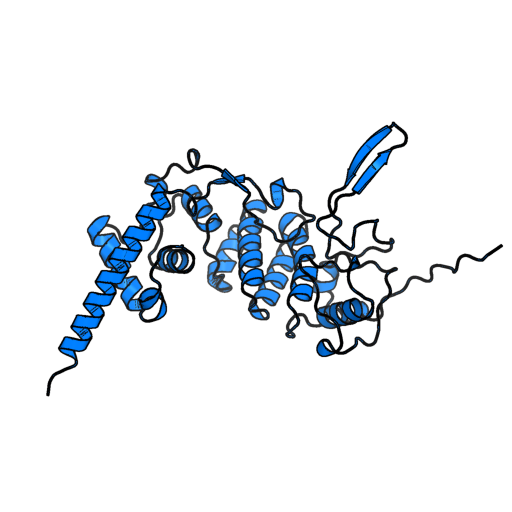 N 1
ATOM 1382 C CA . ASP A 1 178 ? -3.780 -16.531 4.877 1.00 85.69 178 ASP A CA 1
ATOM 1383 C C . ASP A 1 178 ? -2.493 -15.704 4.792 1.00 85.69 178 ASP A C 1
ATOM 1385 O O . ASP A 1 178 ? -1.421 -16.162 5.187 1.00 85.69 178 ASP A O 1
ATOM 1389 N N . HIS A 1 179 ? -2.595 -14.467 4.299 1.00 83.50 179 HIS A N 1
ATOM 1390 C CA . HIS A 1 179 ? -1.451 -13.570 4.111 1.00 83.50 179 HIS A CA 1
ATOM 1391 C C . HIS A 1 179 ? -1.383 -12.420 5.119 1.00 83.50 179 HIS A C 1
ATOM 1393 O O . HIS A 1 179 ? -0.518 -11.555 4.986 1.00 83.50 179 HIS A O 1
ATOM 1399 N N . GLU A 1 180 ? -2.273 -12.418 6.118 1.00 84.31 180 GLU A N 1
ATOM 1400 C CA . GLU A 1 180 ? -2.313 -11.433 7.206 1.00 84.31 180 GLU A CA 1
ATOM 1401 C C . GLU A 1 180 ? -2.226 -9.977 6.708 1.00 84.31 180 GLU A C 1
ATOM 1403 O O . GLU A 1 180 ? -1.537 -9.145 7.301 1.00 84.31 180 GLU A O 1
ATOM 1408 N N . LEU A 1 181 ? -2.908 -9.652 5.600 1.00 86.50 181 LEU A N 1
ATOM 1409 C CA . LEU A 1 181 ? -2.920 -8.296 5.061 1.00 86.50 181 LEU A CA 1
ATOM 1410 C C . LEU A 1 181 ? -3.425 -7.312 6.128 1.00 86.50 181 LEU A C 1
ATOM 1412 O O . LEU A 1 181 ? -4.599 -7.288 6.489 1.00 86.50 181 LEU A O 1
ATOM 1416 N N . ASP A 1 182 ? -2.528 -6.453 6.598 1.00 82.69 182 ASP A N 1
ATOM 1417 C CA . ASP A 1 182 ? -2.751 -5.518 7.702 1.00 82.69 182 ASP A CA 1
ATOM 1418 C C . ASP A 1 182 ? -3.274 -4.145 7.247 1.00 82.69 182 ASP A C 1
ATOM 1420 O O . ASP A 1 182 ? -3.235 -3.161 7.990 1.00 82.69 182 ASP A O 1
ATOM 1424 N N . TYR A 1 183 ? -3.792 -4.062 6.020 1.00 86.62 183 TYR A N 1
ATOM 1425 C CA . TYR A 1 183 ? -4.327 -2.826 5.466 1.00 86.62 183 TYR A CA 1
ATOM 1426 C C . TYR A 1 183 ? -5.768 -2.584 5.926 1.00 86.62 183 TYR A C 1
ATOM 1428 O O . TYR A 1 183 ? -6.685 -3.350 5.611 1.00 86.62 183 TYR A O 1
ATOM 1436 N 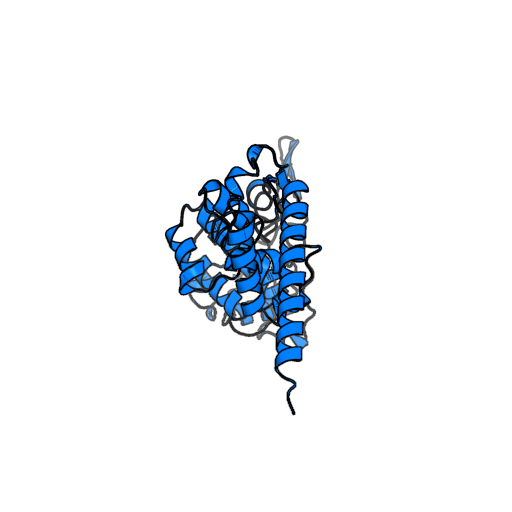N . PHE A 1 184 ? -5.973 -1.470 6.633 1.00 87.12 184 PHE A N 1
ATOM 1437 C CA . PHE A 1 184 ? -7.295 -0.985 7.017 1.00 87.12 184 PHE A CA 1
ATOM 1438 C C . PHE A 1 184 ? -7.364 0.544 6.909 1.00 87.12 184 PHE A C 1
ATOM 1440 O O . PHE A 1 184 ? -6.776 1.263 7.718 1.00 87.12 184 PHE A O 1
ATOM 1447 N N . GLY A 1 185 ? -8.077 1.044 5.898 1.00 87.38 185 GLY A N 1
ATOM 1448 C CA . GLY A 1 185 ? -8.187 2.476 5.596 1.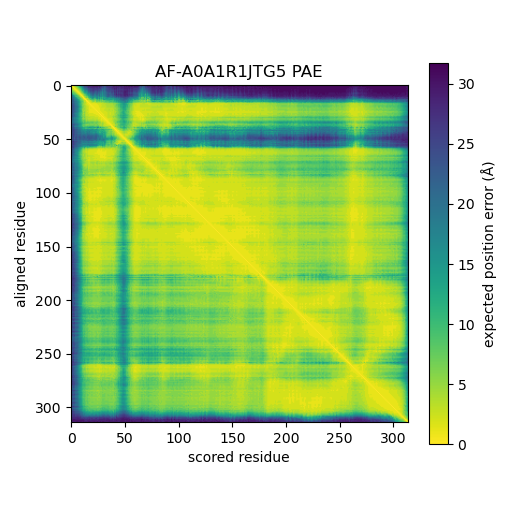00 87.38 185 GLY A CA 1
ATOM 1449 C C . GLY A 1 185 ? -9.554 2.863 5.033 1.00 87.38 185 GLY A C 1
ATOM 1450 O O . GLY A 1 185 ? -10.524 2.117 5.165 1.00 87.38 185 GLY A O 1
ATOM 1451 N N . ASN A 1 186 ? -9.640 4.028 4.380 1.00 89.31 186 ASN A N 1
ATOM 1452 C CA . ASN A 1 186 ? -10.897 4.531 3.811 1.00 89.31 186 ASN A CA 1
ATOM 1453 C C . ASN A 1 186 ? -11.542 3.522 2.850 1.00 89.31 186 ASN A C 1
ATOM 1455 O O . ASN A 1 186 ? -12.736 3.270 2.923 1.00 89.31 186 ASN A O 1
ATOM 1459 N N . SER A 1 187 ? -10.734 2.882 2.014 1.00 87.44 187 SER A N 1
ATOM 1460 C CA . SER A 1 187 ? -11.142 1.841 1.066 1.00 87.44 187 SER A CA 1
ATOM 1461 C C . SER A 1 187 ? -11.809 0.651 1.753 1.00 87.44 187 SER A C 1
ATOM 1463 O O . SER A 1 187 ? -12.821 0.138 1.283 1.00 87.44 187 SER A O 1
ATOM 1465 N N . SER A 1 188 ? -11.281 0.244 2.911 1.00 90.06 188 SER A N 1
ATOM 1466 C CA . SER A 1 188 ? -11.870 -0.812 3.737 1.00 90.06 188 SER A CA 1
ATOM 1467 C C . SER A 1 188 ? -13.235 -0.382 4.283 1.00 90.06 188 SER A C 1
ATOM 1469 O O . SER A 1 188 ? -14.162 -1.185 4.295 1.00 90.06 188 SER A O 1
ATOM 1471 N N . LEU A 1 189 ? -13.392 0.887 4.683 1.00 92.12 189 LEU A N 1
ATOM 1472 C CA . LEU A 1 189 ? -14.682 1.432 5.126 1.00 92.12 189 LEU A CA 1
ATOM 1473 C C . LEU A 1 189 ? -15.709 1.476 3.988 1.00 92.12 189 LEU A C 1
ATOM 1475 O O . LEU A 1 189 ? -16.856 1.089 4.195 1.00 92.12 189 LEU A O 1
ATOM 1479 N N . LEU A 1 190 ? -15.304 1.913 2.793 1.00 90.75 190 LEU A N 1
ATOM 1480 C CA . LEU A 1 190 ? -16.171 1.930 1.612 1.00 90.75 190 LEU A CA 1
ATOM 1481 C C . LEU A 1 190 ? -16.655 0.521 1.258 1.00 90.75 190 LEU A C 1
ATOM 1483 O O . LEU A 1 190 ? -17.851 0.310 1.066 1.00 90.75 190 LEU A O 1
ATOM 1487 N N . LEU A 1 191 ? -15.740 -0.454 1.250 1.00 89.00 191 LEU A N 1
ATOM 1488 C CA . LEU A 1 191 ? -16.069 -1.853 0.992 1.00 89.00 191 LEU A CA 1
ATOM 1489 C C . LEU A 1 191 ? -17.047 -2.411 2.033 1.00 89.00 191 LEU A C 1
ATOM 1491 O O . LEU A 1 191 ? -18.057 -3.011 1.670 1.00 89.00 191 LEU A O 1
ATOM 1495 N N . LEU A 1 192 ? -16.775 -2.198 3.325 1.00 90.75 192 LEU A N 1
ATOM 1496 C CA . LEU A 1 192 ? -17.665 -2.644 4.398 1.00 90.75 192 LEU A CA 1
ATOM 1497 C C . LEU A 1 192 ? -19.060 -2.020 4.262 1.00 90.75 192 LEU A C 1
ATOM 1499 O O . LEU A 1 192 ? -20.053 -2.725 4.422 1.00 90.75 192 LEU A O 1
ATOM 1503 N N . HIS A 1 193 ? -19.155 -0.735 3.908 1.00 92.31 193 HIS A N 1
ATOM 1504 C CA . HIS A 1 193 ? -20.445 -0.069 3.712 1.00 92.31 193 HIS A CA 1
ATOM 1505 C C . HIS A 1 193 ? -21.220 -0.619 2.520 1.00 92.31 193 HIS A C 1
ATOM 1507 O O . HIS A 1 193 ? -22.411 -0.910 2.653 1.00 92.31 193 HIS A O 1
ATOM 1513 N N . GLN A 1 194 ? -20.545 -0.836 1.390 1.00 88.06 194 GLN A N 1
ATOM 1514 C CA . GLN A 1 194 ? -21.155 -1.433 0.205 1.00 88.06 194 GLN A CA 1
ATOM 1515 C C . GLN A 1 194 ? -21.714 -2.831 0.509 1.00 88.06 194 GLN A C 1
ATOM 1517 O O . GLN A 1 194 ? -22.804 -3.170 0.054 1.00 88.06 194 GLN A O 1
ATOM 1522 N N . GLN A 1 195 ? -21.000 -3.617 1.320 1.00 88.38 195 GLN A N 1
ATOM 1523 C CA . GLN A 1 195 ? -21.414 -4.959 1.747 1.00 88.38 195 GLN A CA 1
ATOM 1524 C C . GLN A 1 195 ? -22.356 -4.957 2.965 1.00 88.38 195 GLN A C 1
ATOM 1526 O O . GLN A 1 195 ? -22.739 -6.024 3.441 1.00 88.38 195 GLN A O 1
ATOM 1531 N N . LYS A 1 196 ? -22.729 -3.780 3.489 1.00 90.38 196 LYS A N 1
ATOM 1532 C CA . LYS A 1 196 ? -23.554 -3.616 4.703 1.00 90.38 196 LYS A CA 1
ATOM 1533 C C . LYS A 1 196 ? -22.995 -4.368 5.921 1.00 90.38 196 LYS A C 1
ATOM 1535 O O . LYS A 1 196 ? -23.737 -4.897 6.747 1.00 90.38 196 LYS A O 1
ATOM 1540 N N . LEU A 1 197 ? -21.669 -4.402 6.041 1.00 91.56 197 LEU A N 1
ATOM 1541 C CA . LEU A 1 197 ? -20.942 -5.045 7.131 1.00 91.56 197 LEU A CA 1
ATOM 1542 C C . LEU A 1 197 ? -20.588 -4.045 8.234 1.00 91.56 197 LEU A C 1
ATOM 1544 O O . LEU A 1 197 ? -20.112 -2.941 7.985 1.00 91.56 197 LEU A O 1
ATOM 1548 N N . LYS A 1 198 ? -20.773 -4.466 9.485 1.00 94.12 198 LYS A N 1
ATOM 1549 C CA . LYS A 1 198 ? -20.517 -3.648 10.678 1.00 94.12 198 LYS A CA 1
ATOM 1550 C C . LYS A 1 198 ? -19.027 -3.641 11.041 1.00 94.12 198 LYS A C 1
ATOM 1552 O O . LYS A 1 198 ? -18.299 -4.593 10.765 1.00 94.12 198 LYS A O 1
ATOM 1557 N N . LEU A 1 199 ? -18.577 -2.590 11.725 1.00 94.38 199 LEU A N 1
ATOM 1558 C CA . LEU A 1 199 ? -17.204 -2.494 12.223 1.00 94.38 199 LEU A CA 1
ATOM 1559 C C . LEU A 1 199 ? -17.027 -3.335 13.492 1.00 94.38 199 LEU A C 1
ATOM 1561 O O . LEU A 1 199 ? -17.643 -3.071 14.526 1.00 94.38 199 LEU A O 1
ATOM 1565 N N . LEU A 1 200 ? -16.154 -4.339 13.418 1.00 93.94 200 LEU A N 1
ATOM 1566 C CA . LEU A 1 200 ? -15.792 -5.188 14.555 1.00 93.94 200 LEU A CA 1
ATOM 1567 C C . LEU A 1 200 ? -14.731 -4.513 15.445 1.00 93.94 200 LEU A C 1
ATOM 1569 O O . LEU A 1 200 ? -13.956 -3.690 14.953 1.00 93.94 200 LEU A O 1
ATOM 1573 N N . PRO A 1 201 ? -14.580 -4.912 16.725 1.00 93.69 201 PRO A N 1
ATOM 1574 C CA . PRO A 1 201 ? -13.571 -4.335 17.615 1.00 93.69 201 PRO A CA 1
ATOM 1575 C C . PRO A 1 201 ? -12.147 -4.374 17.048 1.00 93.69 201 PRO A C 1
ATOM 1577 O O . PRO A 1 201 ? -11.406 -3.411 17.190 1.00 93.69 201 PRO A O 1
ATOM 1580 N N . ALA A 1 202 ? -11.763 -5.458 16.365 1.00 90.31 202 ALA A N 1
ATOM 1581 C CA . ALA A 1 202 ? -10.443 -5.564 15.737 1.00 90.31 202 ALA A CA 1
ATOM 1582 C C . ALA A 1 202 ? -10.247 -4.543 14.599 1.00 90.31 202 ALA A C 1
ATOM 1584 O O . ALA A 1 202 ? -9.191 -3.919 14.511 1.00 90.31 202 ALA A O 1
ATOM 1585 N N . MET A 1 203 ? -11.282 -4.322 13.783 1.00 92.88 203 MET A N 1
ATOM 1586 C CA . MET A 1 203 ? -11.285 -3.321 12.710 1.00 92.88 203 MET A CA 1
ATOM 1587 C C . MET A 1 203 ? -11.217 -1.902 13.279 1.00 92.88 203 MET A C 1
ATOM 1589 O O . MET A 1 203 ? -10.470 -1.066 12.783 1.00 92.88 203 MET A O 1
ATOM 1593 N N . LEU A 1 204 ? -11.938 -1.640 14.372 1.00 94.50 204 LEU A N 1
ATOM 1594 C CA . LEU A 1 204 ? -11.873 -0.358 15.069 1.00 94.50 204 LEU A CA 1
ATOM 1595 C C . LEU A 1 204 ? -10.482 -0.093 15.661 1.00 94.50 204 LEU A C 1
ATOM 1597 O O . LEU A 1 204 ? -10.013 1.037 15.605 1.00 94.50 204 LEU A O 1
ATOM 1601 N N . LEU A 1 205 ? -9.778 -1.102 16.185 1.00 93.38 205 LEU A N 1
ATOM 1602 C CA . LEU A 1 205 ? -8.383 -0.913 16.607 1.00 93.38 205 LEU A CA 1
ATOM 1603 C C . LEU A 1 205 ? -7.492 -0.494 15.432 1.00 93.38 205 LEU A C 1
ATOM 1605 O O . LEU A 1 205 ? -6.719 0.452 15.571 1.00 93.38 205 LEU A O 1
ATOM 1609 N N . ALA A 1 206 ? -7.621 -1.177 14.290 1.00 91.31 206 ALA A N 1
ATOM 1610 C CA . ALA A 1 206 ? -6.863 -0.857 13.083 1.00 91.31 206 ALA A CA 1
ATOM 1611 C C . ALA A 1 206 ? -7.180 0.562 12.576 1.00 91.31 206 ALA A C 1
ATOM 1613 O O . ALA A 1 206 ? -6.274 1.323 12.246 1.00 91.31 206 ALA A O 1
ATOM 1614 N N . LEU A 1 207 ? -8.454 0.962 12.617 1.00 92.69 207 LEU A N 1
ATOM 1615 C CA . LEU A 1 207 ? -8.887 2.321 12.305 1.00 92.69 207 LEU A CA 1
ATOM 1616 C C . LEU A 1 207 ? -8.266 3.353 13.267 1.00 92.69 207 LEU A C 1
ATOM 1618 O O . LEU A 1 207 ? -7.699 4.354 12.828 1.00 92.69 207 LEU A O 1
ATOM 1622 N N . GLY A 1 208 ? -8.311 3.096 14.577 1.00 92.25 208 GLY A N 1
ATOM 1623 C CA . GLY A 1 208 ? -7.752 3.982 15.603 1.00 92.25 208 GLY A CA 1
ATOM 1624 C C . GLY A 1 208 ? -6.231 4.162 15.506 1.00 92.25 208 GLY A C 1
ATOM 1625 O O . GLY A 1 208 ? -5.710 5.224 15.858 1.00 92.25 208 GLY A O 1
ATOM 1626 N N . ASP A 1 209 ? -5.511 3.169 14.976 1.00 88.75 209 ASP A N 1
ATOM 1627 C CA . ASP A 1 209 ? -4.080 3.282 14.677 1.00 88.75 209 ASP A CA 1
ATOM 1628 C C . ASP A 1 209 ? -3.799 4.349 13.598 1.00 88.75 209 ASP A C 1
ATOM 1630 O O . ASP A 1 209 ? -2.794 5.066 13.691 1.00 88.75 209 ASP A O 1
ATOM 1634 N N . GLN A 1 210 ? -4.714 4.546 12.646 1.00 85.44 210 GLN A N 1
ATOM 1635 C CA . GLN A 1 210 ? -4.556 5.469 11.513 1.00 85.44 210 GLN A CA 1
ATOM 1636 C C . GLN A 1 210 ? -5.199 6.849 11.743 1.00 85.44 210 GLN A C 1
ATOM 1638 O O . GLN A 1 210 ? -4.720 7.848 11.212 1.00 85.44 210 GLN A O 1
ATOM 1643 N N . MET A 1 211 ? -6.242 6.952 12.571 1.00 88.50 211 MET A N 1
ATOM 1644 C CA . MET A 1 211 ? -7.014 8.196 12.724 1.00 88.50 211 MET A CA 1
ATOM 1645 C C . MET A 1 211 ? -6.281 9.318 13.480 1.00 88.50 211 MET A C 1
ATOM 1647 O O . MET A 1 211 ? -5.694 9.119 14.551 1.00 88.50 211 MET A O 1
ATOM 1651 N N . ALA A 1 212 ? -6.337 10.542 12.953 1.00 86.62 212 ALA A N 1
ATOM 1652 C CA . ALA A 1 212 ? -5.893 11.736 13.672 1.00 86.62 212 ALA A CA 1
ATOM 1653 C C . ALA A 1 212 ? -6.753 11.970 14.934 1.00 86.62 212 ALA A C 1
ATOM 1655 O O . ALA A 1 212 ? -7.889 11.517 15.013 1.00 86.62 212 ALA A O 1
ATOM 1656 N N . GLY A 1 213 ? -6.201 12.629 15.957 1.00 87.75 213 GLY A N 1
ATOM 1657 C CA . GLY A 1 213 ? -6.924 12.924 17.208 1.00 87.75 213 GLY A CA 1
ATOM 1658 C C . GLY A 1 213 ? -7.057 11.755 18.198 1.00 87.75 213 GLY A C 1
ATOM 1659 O O . GLY A 1 213 ? -7.318 11.979 19.379 1.00 87.75 213 GLY A O 1
ATOM 1660 N N . VAL A 1 214 ? -6.795 10.512 17.780 1.00 93.19 214 VAL A N 1
ATOM 1661 C CA . VAL A 1 214 ? -6.849 9.340 18.669 1.00 93.19 214 VAL A CA 1
ATOM 1662 C C . VAL A 1 214 ? -5.612 9.251 19.570 1.00 93.19 214 VAL A C 1
ATOM 1664 O O . VAL A 1 214 ? -4.470 9.170 19.099 1.00 93.19 214 VAL A O 1
ATOM 1667 N N . ASN A 1 215 ? -5.831 9.189 20.889 1.00 94.50 215 ASN A N 1
ATOM 1668 C CA . ASN A 1 215 ? -4.771 8.930 21.865 1.00 94.50 215 ASN A CA 1
ATOM 1669 C C . ASN A 1 215 ? -4.381 7.444 21.883 1.00 94.50 215 ASN A C 1
ATOM 1671 O O . ASN A 1 215 ? -5.023 6.604 22.520 1.00 94.50 215 ASN A O 1
ATOM 1675 N N . ARG A 1 216 ? -3.252 7.145 21.236 1.00 95.00 216 ARG A N 1
ATOM 1676 C CA . ARG A 1 216 ? -2.772 5.779 20.996 1.00 95.00 216 ARG A CA 1
ATOM 1677 C C . ARG A 1 216 ? -2.010 5.137 22.157 1.00 95.00 216 ARG A C 1
ATOM 1679 O O . ARG A 1 216 ? -1.547 4.013 21.997 1.00 95.00 216 ARG A O 1
ATOM 1686 N N . ARG A 1 217 ? -1.850 5.804 23.311 1.00 94.94 217 ARG A N 1
ATOM 1687 C CA . ARG A 1 217 ? -1.034 5.277 24.426 1.00 94.94 217 ARG A CA 1
ATOM 1688 C C . ARG A 1 217 ? -1.452 3.857 24.810 1.00 94.94 217 ARG A C 1
ATOM 1690 O O . ARG A 1 217 ? -0.644 2.943 24.704 1.00 94.94 217 ARG A O 1
ATOM 1697 N N . TYR A 1 218 ? -2.711 3.684 25.211 1.00 95.88 218 TYR A N 1
ATOM 1698 C CA . TYR A 1 218 ? -3.240 2.385 25.637 1.00 95.88 218 TYR A CA 1
ATOM 1699 C C . TYR A 1 218 ? -3.644 1.484 24.472 1.00 95.88 218 TYR A C 1
ATOM 1701 O O . TYR A 1 218 ? -3.574 0.270 24.605 1.00 95.88 218 TYR A O 1
ATOM 1709 N N . LEU A 1 219 ? -3.979 2.064 23.318 1.00 93.31 219 LEU A N 1
ATOM 1710 C CA . LEU A 1 219 ? -4.229 1.305 22.091 1.00 93.31 219 LEU A CA 1
ATOM 1711 C C . LEU A 1 219 ? -2.990 0.489 21.673 1.00 93.31 219 LEU A C 1
ATOM 1713 O O . LEU A 1 219 ? -3.122 -0.629 21.176 1.00 93.31 219 LEU A O 1
ATOM 1717 N N . LYS A 1 220 ? -1.788 1.022 21.941 1.00 93.06 220 LYS A N 1
ATOM 1718 C CA . LYS A 1 220 ? -0.508 0.331 21.739 1.00 93.06 220 LYS A CA 1
ATOM 1719 C C . LYS A 1 220 ? -0.072 -0.494 22.949 1.00 93.06 220 LYS A C 1
ATOM 1721 O O . LYS A 1 220 ? 0.283 -1.653 22.783 1.00 93.06 220 LYS A O 1
ATOM 1726 N N . SER A 1 221 ? -0.065 0.090 24.151 1.00 94.56 221 SER A N 1
ATOM 1727 C CA . SER A 1 221 ? 0.536 -0.565 25.324 1.00 94.56 221 SER A CA 1
ATOM 1728 C C . SER A 1 221 ? -0.353 -1.618 25.987 1.00 94.56 221 SER A C 1
ATOM 1730 O O . SER A 1 221 ? 0.160 -2.460 26.707 1.00 94.56 221 SER A O 1
ATOM 1732 N N . GLU A 1 222 ? -1.673 -1.547 25.801 1.00 95.56 222 GLU A N 1
ATOM 1733 C CA . GLU A 1 222 ? -2.670 -2.378 26.494 1.00 95.56 222 GLU A CA 1
ATOM 1734 C C . GLU A 1 222 ? -3.735 -2.865 25.493 1.00 95.56 222 GLU A C 1
ATOM 1736 O O . GLU A 1 222 ? -4.935 -2.790 25.754 1.00 95.56 222 GLU A O 1
ATOM 1741 N N . ARG A 1 223 ? -3.309 -3.312 24.302 1.00 94.12 223 ARG A N 1
ATOM 1742 C CA . ARG A 1 223 ? -4.194 -3.541 23.141 1.00 94.12 223 ARG A CA 1
ATOM 1743 C C . ARG A 1 223 ? -5.372 -4.479 23.431 1.00 94.12 223 ARG A C 1
ATOM 1745 O O . ARG A 1 223 ? -6.486 -4.183 23.007 1.00 94.12 223 ARG A O 1
ATOM 1752 N N . ASN A 1 224 ? -5.152 -5.564 24.179 1.00 95.44 224 ASN A N 1
ATOM 1753 C CA . ASN A 1 224 ? -6.211 -6.515 24.545 1.00 95.44 224 ASN A CA 1
ATOM 1754 C C . ASN A 1 224 ? -7.243 -5.879 25.484 1.00 95.44 224 ASN A C 1
ATOM 1756 O O . ASN A 1 224 ? -8.433 -5.887 25.182 1.00 95.44 224 ASN A O 1
ATOM 1760 N N . LEU A 1 225 ? -6.781 -5.230 26.555 1.00 96.25 225 LEU A N 1
ATOM 1761 C CA . LEU A 1 225 ? -7.654 -4.518 27.489 1.00 96.25 225 LEU A CA 1
ATOM 1762 C C . LEU A 1 225 ? -8.400 -3.366 26.795 1.00 96.25 225 LEU A C 1
ATOM 1764 O O . LEU A 1 225 ? -9.576 -3.124 27.064 1.00 96.25 225 LEU A O 1
ATOM 1768 N N . TYR A 1 226 ? -7.748 -2.654 25.874 1.00 97.62 226 TYR A N 1
ATOM 1769 C CA . TYR A 1 226 ? -8.387 -1.609 25.075 1.00 97.62 226 TYR A CA 1
ATOM 1770 C C . TYR A 1 226 ? -9.488 -2.194 24.178 1.00 97.62 226 TYR A C 1
ATOM 1772 O O . TYR A 1 226 ? -10.584 -1.640 24.115 1.00 97.62 226 TYR A O 1
ATOM 1780 N N . ARG A 1 227 ? -9.231 -3.341 23.530 1.00 97.00 227 ARG A N 1
ATOM 1781 C CA . ARG A 1 227 ? -10.217 -4.077 22.720 1.00 97.00 227 ARG A CA 1
ATOM 1782 C C . ARG A 1 227 ? -11.432 -4.499 23.538 1.00 97.00 227 ARG A C 1
ATOM 1784 O O . ARG A 1 227 ? -12.554 -4.348 23.070 1.00 97.00 227 ARG A O 1
ATOM 1791 N N . GLU A 1 228 ? -11.211 -5.034 24.734 1.00 96.81 228 GLU A N 1
ATOM 1792 C CA . GLU A 1 228 ? -12.280 -5.447 25.646 1.00 96.81 228 GLU A CA 1
ATOM 1793 C C . GLU A 1 228 ? -13.122 -4.251 26.086 1.00 96.81 228 GLU A C 1
ATOM 1795 O O . GLU A 1 228 ? -14.345 -4.295 25.992 1.00 96.81 228 GLU A O 1
ATOM 1800 N N . ASN A 1 229 ? -12.484 -3.145 26.479 1.00 97.00 229 ASN A N 1
ATOM 1801 C CA . ASN A 1 229 ? -13.197 -1.918 26.837 1.00 97.00 229 ASN A CA 1
ATOM 1802 C C . ASN A 1 229 ? -13.989 -1.337 25.663 1.00 97.00 229 ASN A C 1
ATOM 1804 O O . ASN A 1 229 ? -15.080 -0.809 25.872 1.00 97.00 229 ASN A O 1
ATOM 1808 N N . LEU A 1 230 ? -13.461 -1.445 24.442 1.00 96.50 230 LEU A N 1
ATOM 1809 C CA . LEU A 1 230 ? -14.166 -1.046 23.232 1.00 96.50 230 LEU A CA 1
ATOM 1810 C C . LEU A 1 230 ? -15.382 -1.942 22.976 1.00 96.50 230 LEU A C 1
ATOM 1812 O O . LEU A 1 230 ? -16.463 -1.426 22.735 1.00 96.50 230 LEU A O 1
ATOM 1816 N N . LEU A 1 231 ? -15.240 -3.265 23.095 1.00 97.19 231 LEU A N 1
ATOM 1817 C CA . LEU A 1 231 ? -16.361 -4.203 22.990 1.00 97.19 231 LEU A CA 1
ATOM 1818 C C . LEU A 1 231 ? -17.454 -3.898 24.025 1.00 97.19 231 LEU A C 1
ATOM 1820 O O . LEU A 1 231 ? -18.628 -3.869 23.674 1.00 97.19 231 LEU A O 1
ATOM 1824 N N . GLN A 1 232 ? -17.077 -3.632 25.278 1.00 97.25 232 GLN A N 1
ATOM 1825 C CA . GLN A 1 232 ? -18.034 -3.254 26.322 1.00 97.25 232 GLN A CA 1
ATOM 1826 C C . GLN A 1 232 ? -18.721 -1.921 26.007 1.00 97.25 232 GLN A C 1
ATOM 1828 O O . GLN A 1 232 ? -19.926 -1.813 26.173 1.00 97.25 232 GLN A O 1
ATOM 1833 N N . LEU A 1 233 ? -17.991 -0.921 25.497 1.00 97.19 233 LEU A N 1
ATOM 1834 C CA . LEU A 1 233 ? -18.603 0.330 25.030 1.00 97.19 233 LEU A CA 1
ATOM 1835 C C . LEU A 1 233 ? -19.617 0.093 23.915 1.00 97.19 233 LEU A C 1
ATOM 1837 O O . LEU A 1 233 ? -20.667 0.724 23.919 1.00 97.19 233 LEU A O 1
ATOM 1841 N N . LEU A 1 234 ? -19.316 -0.813 22.981 1.00 96.88 234 LEU A N 1
ATOM 1842 C CA . LEU A 1 234 ? -20.239 -1.126 21.898 1.00 96.88 234 LEU A CA 1
ATOM 1843 C C . LEU A 1 234 ? -21.530 -1.766 22.421 1.00 96.88 234 LEU A C 1
ATOM 1845 O O . LEU A 1 234 ? -22.621 -1.345 22.040 1.00 96.88 234 LEU A O 1
ATOM 1849 N N . MET A 1 235 ? -21.404 -2.714 23.351 1.00 97.56 235 MET A N 1
ATOM 1850 C CA . MET A 1 235 ? -22.552 -3.338 24.011 1.00 97.56 235 MET A CA 1
ATOM 1851 C C . MET A 1 235 ? -23.368 -2.320 24.820 1.00 97.56 235 MET A C 1
ATOM 1853 O O . MET A 1 235 ? -24.591 -2.319 24.728 1.00 97.56 235 MET A O 1
ATOM 1857 N N . ASP A 1 236 ? -22.707 -1.434 25.570 1.00 96.94 236 ASP A N 1
ATOM 1858 C CA . ASP A 1 236 ? -23.369 -0.446 26.430 1.00 96.94 236 ASP A CA 1
ATOM 1859 C C . ASP A 1 236 ? -24.089 0.657 25.632 1.00 96.94 236 ASP A C 1
ATOM 1861 O O . ASP A 1 236 ? -25.188 1.065 26.002 1.00 96.94 236 ASP A O 1
ATOM 1865 N N . GLU A 1 237 ? -23.461 1.182 24.572 1.00 94.81 237 GLU A N 1
ATOM 1866 C CA . GLU A 1 237 ? -23.967 2.341 23.816 1.00 94.81 237 GLU A CA 1
ATOM 1867 C C . GLU A 1 237 ? -24.858 1.938 22.632 1.00 94.81 237 GLU A C 1
ATOM 1869 O O . GLU A 1 237 ? -25.782 2.676 22.289 1.00 94.81 237 GLU A O 1
ATOM 1874 N N . PHE A 1 238 ? -24.604 0.782 22.009 1.00 93.06 238 PHE A N 1
ATOM 1875 C CA . PHE A 1 238 ? -25.290 0.351 20.783 1.00 93.06 238 PHE A CA 1
ATOM 1876 C C . PHE A 1 238 ? -26.028 -0.986 20.923 1.00 93.06 238 PHE A C 1
ATOM 1878 O O . PHE A 1 238 ? -26.724 -1.387 19.993 1.00 93.06 238 PHE A O 1
ATOM 1885 N N . GLY A 1 239 ? -25.899 -1.684 22.056 1.00 95.75 239 GLY A N 1
ATOM 1886 C CA . GLY A 1 239 ? -26.574 -2.965 22.294 1.00 95.75 239 GLY A CA 1
ATOM 1887 C C . GLY A 1 239 ? -26.009 -4.146 21.497 1.00 95.75 239 GLY A C 1
ATOM 1888 O O . GLY A 1 239 ? -26.609 -5.218 21.491 1.00 95.75 239 GLY A O 1
ATOM 1889 N N . GLU A 1 240 ? -24.868 -3.977 20.823 1.00 95.44 240 GLU A N 1
ATOM 1890 C CA . GLU A 1 240 ? -24.279 -4.982 19.938 1.00 95.44 240 GLU A CA 1
ATOM 1891 C C . GLU A 1 240 ? -22.744 -5.017 20.041 1.00 95.44 240 GLU A C 1
ATOM 1893 O O . GLU A 1 240 ? -22.115 -4.000 20.328 1.00 95.44 240 GLU A O 1
ATOM 1898 N N . PRO A 1 241 ? -22.085 -6.149 19.721 1.00 96.00 241 PRO A N 1
ATOM 1899 C CA . PRO A 1 241 ? -20.626 -6.270 19.775 1.00 96.00 241 PRO A CA 1
ATOM 1900 C C . PRO A 1 241 ? -19.906 -5.631 18.569 1.00 96.00 241 PRO A C 1
ATOM 1902 O O . PRO A 1 241 ? -18.746 -5.945 18.294 1.00 96.00 241 PRO A O 1
ATOM 1905 N N . SER A 1 242 ? -20.592 -4.774 17.811 1.00 95.56 242 SER A N 1
ATOM 1906 C CA . SER A 1 242 ? -20.110 -4.170 16.567 1.00 95.56 242 SER A CA 1
ATOM 1907 C C . SER A 1 242 ? -20.720 -2.787 16.355 1.00 95.56 242 SER A C 1
ATOM 1909 O O . SER A 1 242 ? -21.779 -2.487 16.897 1.00 95.56 242 SER A O 1
ATOM 1911 N N . TYR A 1 243 ? -20.068 -1.954 15.548 1.00 95.56 243 TYR A N 1
ATOM 1912 C CA . TYR A 1 243 ? -20.540 -0.610 15.233 1.00 95.56 243 TYR A CA 1
ATOM 1913 C C . TYR A 1 243 ? -21.166 -0.556 13.832 1.00 95.56 243 TYR A C 1
ATOM 1915 O O . TYR A 1 243 ? -20.475 -0.688 12.816 1.00 95.56 243 TYR A O 1
ATOM 1923 N N . ALA A 1 244 ? -22.486 -0.362 13.772 1.00 93.62 244 ALA A N 1
ATOM 1924 C CA . ALA A 1 244 ? -23.276 -0.326 12.540 1.00 93.62 244 ALA A CA 1
ATOM 1925 C C . ALA A 1 244 ? -23.173 1.029 11.811 1.00 93.62 244 ALA A C 1
ATOM 1927 O O . ALA A 1 244 ? -24.148 1.757 11.660 1.00 93.62 244 ALA A O 1
ATOM 1928 N N . PHE A 1 245 ? -21.972 1.397 11.358 1.00 93.31 245 PHE A N 1
ATOM 1929 C CA . PHE A 1 245 ? -21.750 2.678 10.673 1.00 93.31 245 PHE A CA 1
ATOM 1930 C C . PHE A 1 245 ? -22.496 2.796 9.333 1.00 93.31 245 PHE A C 1
ATOM 1932 O O . PHE A 1 245 ? -22.814 3.905 8.910 1.00 93.31 245 PHE A O 1
ATOM 1939 N N . CYS A 1 246 ? -22.797 1.672 8.676 1.00 90.00 246 CYS A N 1
ATOM 1940 C CA . CYS A 1 246 ? -23.448 1.647 7.365 1.00 90.00 246 CYS A CA 1
ATOM 1941 C C . CYS A 1 246 ? -24.826 2.314 7.357 1.00 90.00 246 CYS A C 1
ATOM 1943 O O . CYS A 1 246 ? -25.210 2.906 6.352 1.00 90.00 246 CYS A O 1
ATOM 1945 N N . ASP A 1 247 ? -25.539 2.236 8.480 1.00 88.25 247 ASP A N 1
ATOM 1946 C CA . ASP A 1 247 ? -26.890 2.786 8.634 1.00 88.25 247 ASP A CA 1
ATOM 1947 C C . ASP A 1 247 ? -26.868 4.254 9.080 1.00 88.25 247 ASP A C 1
ATOM 1949 O O . ASP A 1 247 ? -27.890 4.936 9.085 1.00 88.25 247 ASP A O 1
ATOM 1953 N N . ARG A 1 248 ? -25.693 4.745 9.485 1.00 90.94 248 ARG A N 1
ATOM 1954 C CA . ARG A 1 248 ? -25.520 6.051 10.127 1.00 90.94 248 ARG A CA 1
ATOM 1955 C C . ARG A 1 248 ? -24.957 7.111 9.200 1.00 90.94 248 ARG A C 1
ATOM 1957 O O . ARG A 1 248 ? -25.199 8.293 9.425 1.00 90.94 248 ARG A O 1
ATOM 1964 N N . TYR A 1 249 ? -24.223 6.695 8.173 1.00 92.06 249 TYR A N 1
ATOM 1965 C CA . TYR A 1 249 ? -23.632 7.599 7.196 1.00 92.06 249 TYR A CA 1
ATOM 1966 C C . TYR A 1 249 ? -24.070 7.190 5.792 1.00 92.06 249 TYR A C 1
ATOM 1968 O O . TYR A 1 249 ? -23.751 6.097 5.319 1.00 92.06 249 TYR A O 1
ATOM 1976 N N . ALA A 1 250 ? -24.792 8.086 5.122 1.00 89.94 250 ALA A N 1
ATOM 1977 C CA . ALA A 1 250 ? -25.093 7.964 3.703 1.00 89.94 250 ALA A CA 1
ATOM 1978 C C . ALA A 1 250 ? -23.830 8.325 2.911 1.00 89.94 250 ALA A C 1
ATOM 1980 O O . ALA A 1 250 ? -23.494 9.502 2.781 1.00 89.94 250 ALA A O 1
ATOM 1981 N N . ILE A 1 251 ? -23.103 7.316 2.427 1.00 88.44 251 ILE A N 1
ATOM 1982 C CA . ILE A 1 251 ? -21.840 7.508 1.697 1.00 88.44 251 ILE A CA 1
ATOM 1983 C C . ILE A 1 251 ? -22.053 8.299 0.408 1.00 88.44 251 ILE A C 1
ATOM 1985 O O . ILE A 1 251 ? -21.172 9.044 -0.007 1.00 88.44 251 ILE A O 1
ATOM 1989 N N . GLU A 1 252 ? -23.239 8.196 -0.183 1.00 85.69 252 GLU A N 1
ATOM 1990 C CA . GLU A 1 252 ? -23.645 8.925 -1.382 1.00 85.69 252 GLU A CA 1
ATOM 1991 C C . GLU A 1 252 ? -23.695 10.445 -1.155 1.00 85.69 252 GLU A C 1
ATOM 1993 O O . GLU A 1 252 ? -23.619 11.211 -2.111 1.00 85.69 252 GLU A O 1
ATOM 1998 N N . ALA A 1 253 ? -23.814 10.883 0.104 1.00 86.81 253 ALA A N 1
ATOM 1999 C CA . ALA A 1 253 ? -23.812 12.288 0.505 1.00 86.81 253 ALA A CA 1
ATOM 2000 C C . ALA A 1 253 ? -22.446 12.767 1.036 1.00 86.81 253 ALA A C 1
ATOM 2002 O O . ALA A 1 253 ? -22.325 13.918 1.454 1.00 86.81 253 ALA A O 1
ATOM 2003 N N . VAL A 1 254 ? -21.431 11.897 1.068 1.00 91.19 254 VAL A N 1
ATOM 2004 C CA . VAL A 1 254 ? -20.077 12.245 1.511 1.00 91.19 254 VAL A CA 1
ATOM 2005 C C . VAL A 1 254 ? -19.258 12.704 0.310 1.00 91.19 254 VAL A C 1
ATOM 2007 O O . VAL A 1 254 ? -19.194 12.009 -0.704 1.00 91.19 254 VAL A O 1
ATOM 2010 N N . ASP A 1 255 ? -18.589 13.850 0.450 1.00 88.44 255 ASP A N 1
ATOM 2011 C CA . ASP A 1 255 ? -17.759 14.413 -0.612 1.00 88.44 255 ASP A CA 1
ATOM 2012 C C . ASP A 1 255 ? -16.692 13.421 -1.090 1.00 88.44 255 ASP A C 1
ATOM 2014 O O . ASP A 1 255 ? -15.947 12.819 -0.303 1.00 88.44 255 ASP A O 1
ATOM 2018 N N . GLY A 1 256 ? -16.621 13.275 -2.412 1.00 88.88 256 GLY A N 1
ATOM 2019 C CA . GLY A 1 256 ? -15.560 12.542 -3.076 1.00 88.88 256 GLY A CA 1
ATOM 2020 C C . GLY A 1 256 ? -14.273 13.356 -3.077 1.00 88.88 256 GLY A C 1
ATOM 2021 O O . GLY A 1 256 ? -14.262 14.504 -3.523 1.00 88.88 256 GLY A O 1
ATOM 2022 N N . ILE A 1 257 ? -13.182 12.758 -2.608 1.00 87.81 257 ILE A N 1
ATOM 2023 C CA . ILE A 1 257 ? -11.841 13.332 -2.740 1.00 87.81 257 ILE A CA 1
ATOM 2024 C C . ILE A 1 257 ? -10.979 12.418 -3.614 1.00 87.81 257 ILE A C 1
ATOM 2026 O O . ILE A 1 257 ? -11.149 11.195 -3.558 1.00 87.81 257 ILE A O 1
ATOM 2030 N N . PRO A 1 258 ? -10.033 12.969 -4.398 1.00 85.94 258 PRO A N 1
ATOM 2031 C CA . PRO A 1 258 ? -9.069 12.154 -5.124 1.00 85.94 258 PRO A CA 1
ATOM 2032 C C . PRO A 1 258 ? -8.283 11.274 -4.150 1.00 85.94 258 PRO A C 1
ATOM 2034 O O . PRO A 1 258 ? -7.592 11.776 -3.260 1.00 85.94 258 PRO A O 1
ATOM 2037 N N . TYR A 1 259 ? -8.396 9.960 -4.313 1.00 79.69 259 TYR A N 1
ATOM 2038 C CA . TYR A 1 259 ? -7.776 8.987 -3.423 1.00 79.69 259 TYR A CA 1
ATOM 2039 C C . TYR A 1 259 ? -6.690 8.223 -4.175 1.00 79.69 259 TYR A C 1
ATOM 2041 O O . TYR A 1 259 ? -7.011 7.436 -5.054 1.00 79.69 259 TYR A O 1
ATOM 2049 N N . ALA A 1 260 ? -5.412 8.450 -3.853 1.00 85.19 260 ALA A N 1
ATOM 2050 C CA . ALA A 1 260 ? -4.292 7.780 -4.520 1.00 85.19 260 ALA A CA 1
ATOM 2051 C C . ALA A 1 260 ? -4.251 6.282 -4.164 1.00 85.19 260 ALA A C 1
ATOM 2053 O O . ALA A 1 260 ? -3.601 5.877 -3.199 1.00 85.19 260 ALA A O 1
ATOM 2054 N N . ILE A 1 261 ? -4.970 5.471 -4.941 1.00 90.12 261 ILE A N 1
ATOM 2055 C CA . ILE A 1 261 ? -5.052 4.017 -4.785 1.00 90.12 261 ILE A CA 1
ATOM 2056 C C . ILE A 1 261 ? -3.712 3.382 -5.129 1.00 90.12 261 ILE A C 1
ATOM 2058 O O . ILE A 1 261 ? -3.207 2.570 -4.351 1.00 90.12 261 ILE A O 1
ATOM 2062 N N . PHE A 1 262 ? -3.179 3.765 -6.290 1.00 93.88 262 PHE A N 1
ATOM 2063 C CA . PHE A 1 262 ? -1.968 3.211 -6.876 1.00 93.88 262 PHE A CA 1
ATOM 2064 C C . PHE A 1 262 ? -0.834 4.240 -6.851 1.00 93.88 262 PHE A C 1
ATOM 2066 O O . PHE A 1 262 ? -1.041 5.443 -7.058 1.00 93.88 262 PHE A O 1
ATOM 2073 N N . ALA A 1 263 ? 0.383 3.769 -6.602 1.00 94.25 263 ALA A N 1
ATOM 2074 C CA . ALA A 1 263 ? 1.564 4.621 -6.541 1.00 94.25 263 ALA A CA 1
ATOM 2075 C C . ALA A 1 263 ? 2.055 5.018 -7.943 1.00 94.25 263 ALA A C 1
ATOM 2077 O O . ALA A 1 263 ? 2.562 6.131 -8.115 1.00 94.25 263 ALA A O 1
ATOM 2078 N N . ASN A 1 264 ? 1.879 4.134 -8.926 1.00 94.94 264 ASN A N 1
ATOM 2079 C CA . ASN A 1 264 ? 2.331 4.293 -10.296 1.00 94.94 264 ASN A CA 1
ATOM 2080 C C . ASN A 1 264 ? 1.631 5.471 -10.972 1.00 94.94 264 ASN A C 1
ATOM 2082 O O . ASN A 1 264 ? 0.419 5.482 -11.184 1.00 94.94 264 ASN A O 1
ATOM 2086 N N . VAL A 1 265 ? 2.439 6.469 -11.311 1.00 90.88 265 VAL A N 1
ATOM 2087 C CA . VAL A 1 265 ? 2.012 7.732 -11.905 1.00 90.88 265 VAL A CA 1
ATOM 2088 C C . VAL A 1 265 ? 1.570 7.624 -13.360 1.00 90.88 265 VAL A C 1
ATOM 2090 O O . VAL A 1 265 ? 0.828 8.500 -13.792 1.00 90.88 265 VAL A O 1
ATOM 2093 N N . SER A 1 266 ? 1.968 6.565 -14.074 1.00 91.31 266 SER A N 1
ATOM 2094 C CA . SER A 1 266 ? 1.576 6.306 -15.470 1.00 91.31 266 SER A CA 1
ATOM 2095 C C . SER A 1 266 ? 0.165 5.739 -15.612 1.00 91.31 266 SER A C 1
ATOM 2097 O O . SER A 1 266 ? -0.367 5.670 -16.721 1.00 91.31 266 SER A O 1
ATOM 2099 N N . LEU A 1 267 ? -0.450 5.298 -14.509 1.00 92.00 267 LEU A N 1
ATOM 2100 C CA . LEU A 1 267 ? -1.825 4.822 -14.535 1.00 92.00 267 LEU A CA 1
ATOM 2101 C C . LEU A 1 267 ? -2.783 5.997 -14.795 1.00 92.00 267 LEU A C 1
ATOM 2103 O O . LEU A 1 267 ? -2.576 7.079 -14.233 1.00 92.00 267 LEU A O 1
ATOM 2107 N N . PRO A 1 268 ? -3.855 5.792 -15.589 1.00 89.56 268 PRO A N 1
ATOM 2108 C CA . PRO A 1 268 ? -4.841 6.834 -15.861 1.00 89.56 268 PRO A CA 1
ATOM 2109 C C . PRO A 1 268 ? -5.406 7.434 -14.565 1.00 89.56 268 PRO A C 1
ATOM 2111 O O . PRO A 1 268 ? -5.645 6.669 -13.622 1.00 89.56 268 PRO A O 1
ATOM 2114 N N . PRO A 1 269 ? -5.660 8.754 -14.482 1.00 87.56 269 PRO A N 1
ATOM 2115 C CA . PRO A 1 269 ? -6.105 9.395 -13.243 1.00 87.56 269 PRO A CA 1
ATOM 2116 C C . PRO A 1 269 ? -7.373 8.778 -12.636 1.00 87.56 269 PRO A C 1
ATOM 2118 O O . PRO A 1 269 ? -7.460 8.548 -11.434 1.00 87.56 269 PRO A O 1
ATOM 2121 N N . GLU A 1 270 ? -8.337 8.410 -13.472 1.00 88.00 270 GLU A N 1
ATOM 2122 C CA . GLU A 1 270 ? -9.560 7.701 -13.087 1.00 88.00 270 GLU A CA 1
ATOM 2123 C C . GLU A 1 270 ? -9.307 6.327 -12.444 1.00 88.00 270 GLU A C 1
ATOM 2125 O O . GLU A 1 270 ? -10.131 5.852 -11.668 1.00 88.00 270 GLU A O 1
ATOM 2130 N N . THR A 1 271 ? -8.167 5.696 -12.729 1.00 89.31 271 THR A N 1
ATOM 2131 C CA . THR A 1 271 ? -7.740 4.444 -12.088 1.00 89.31 271 THR A CA 1
ATOM 2132 C C . THR A 1 271 ? -6.858 4.708 -10.873 1.00 89.31 271 THR A C 1
ATOM 2134 O O . THR A 1 271 ? -7.031 4.098 -9.820 1.00 89.31 271 THR A O 1
ATOM 2137 N N . ARG A 1 272 ? -5.889 5.615 -11.015 1.00 91.25 272 ARG A N 1
ATOM 2138 C CA . ARG A 1 272 ? -4.861 5.889 -10.013 1.00 91.25 272 ARG A CA 1
ATOM 2139 C C . ARG A 1 272 ? -5.407 6.650 -8.811 1.00 91.25 272 ARG A C 1
ATOM 2141 O O . ARG A 1 272 ? -5.075 6.322 -7.672 1.00 91.25 272 ARG A O 1
ATOM 2148 N N . ASN A 1 273 ? -6.192 7.688 -9.075 1.00 89.31 273 ASN A N 1
ATOM 2149 C CA . ASN A 1 273 ? -6.717 8.629 -8.098 1.00 89.31 273 ASN A CA 1
ATOM 2150 C C . ASN A 1 273 ? -8.201 8.959 -8.331 1.00 89.31 273 ASN A C 1
ATOM 2152 O O . ASN A 1 273 ? -8.543 10.144 -8.441 1.00 89.31 273 ASN A O 1
ATOM 2156 N N . PRO A 1 274 ? -9.094 7.948 -8.370 1.00 88.88 274 PRO A N 1
ATOM 2157 C CA . PRO A 1 274 ? -10.522 8.197 -8.497 1.00 88.88 274 PRO A CA 1
ATOM 2158 C C . PRO A 1 274 ? -11.024 9.067 -7.345 1.00 88.88 274 PRO A C 1
ATOM 2160 O O . PRO A 1 274 ? -10.528 9.003 -6.214 1.00 88.88 274 PRO A O 1
ATOM 2163 N N . SER A 1 275 ? -12.041 9.873 -7.641 1.00 91.12 275 SER A N 1
ATOM 2164 C CA . SER A 1 275 ? -12.767 10.603 -6.609 1.00 91.12 275 SER A CA 1
ATOM 2165 C C . SER A 1 275 ? -13.670 9.626 -5.865 1.00 91.12 275 SER A C 1
ATOM 2167 O O . SER A 1 275 ? -14.641 9.123 -6.430 1.00 91.12 275 SER A O 1
ATOM 2169 N N . LEU A 1 276 ? -13.322 9.327 -4.614 1.00 89.88 276 LEU A N 1
ATOM 2170 C CA . LEU A 1 276 ? -14.064 8.400 -3.766 1.00 89.88 276 LEU A CA 1
ATOM 2171 C C . LEU A 1 276 ? -14.535 9.109 -2.496 1.00 89.88 276 LEU A C 1
ATOM 2173 O O . LEU A 1 276 ? -13.774 9.908 -1.936 1.00 89.88 276 LEU A O 1
ATOM 2177 N N . PRO A 1 277 ? -15.748 8.803 -1.998 1.00 92.56 277 PRO A N 1
ATOM 2178 C CA . PRO A 1 277 ? -16.199 9.318 -0.717 1.00 92.56 277 PRO A CA 1
ATOM 2179 C C . PRO A 1 277 ? -15.199 8.981 0.388 1.00 92.56 277 PRO A C 1
ATOM 2181 O O . PRO A 1 277 ? -14.657 7.871 0.446 1.00 92.56 277 PRO A O 1
ATOM 2184 N N . SER A 1 278 ? -14.936 9.932 1.280 1.00 91.94 278 SER A N 1
ATOM 2185 C CA . SER A 1 278 ? -13.945 9.733 2.335 1.00 91.94 278 SER A CA 1
ATOM 2186 C C . SER A 1 278 ? -14.531 9.882 3.723 1.00 91.94 278 SER A C 1
ATOM 2188 O O . SER A 1 278 ? -14.568 10.975 4.281 1.00 91.94 278 SER A O 1
ATOM 2190 N N . LEU A 1 279 ? -14.913 8.757 4.333 1.00 91.94 279 LEU A N 1
ATOM 2191 C CA . LEU A 1 279 ? -15.351 8.735 5.731 1.00 91.94 279 LEU A CA 1
ATOM 2192 C C . LEU A 1 279 ? -14.239 9.204 6.674 1.00 91.94 279 LEU A C 1
ATOM 2194 O O . LEU A 1 279 ? -14.508 9.897 7.648 1.00 91.94 279 LEU A O 1
ATOM 2198 N N . MET A 1 280 ? -12.977 8.917 6.344 1.00 90.06 280 MET A N 1
ATOM 2199 C CA . MET A 1 280 ? -11.827 9.396 7.120 1.00 90.06 280 MET A CA 1
ATOM 2200 C C . MET A 1 280 ? -11.631 10.920 7.073 1.00 90.06 280 MET A C 1
ATOM 2202 O O . MET A 1 280 ? -10.908 11.449 7.914 1.00 90.06 280 MET A O 1
ATOM 2206 N N . ASN A 1 281 ? -12.268 11.616 6.126 1.00 90.06 281 ASN A N 1
ATOM 2207 C CA . ASN A 1 281 ? -12.294 13.078 6.037 1.00 90.06 281 ASN A CA 1
ATOM 2208 C C . ASN A 1 281 ? -13.710 13.652 6.224 1.00 90.06 281 ASN A C 1
ATOM 2210 O O . ASN A 1 281 ? -13.906 14.853 6.071 1.00 90.06 281 ASN A O 1
ATOM 2214 N N . HIS A 1 282 ? -14.693 12.818 6.573 1.00 92.94 282 HIS A N 1
ATOM 2215 C CA . HIS A 1 282 ? -16.070 13.234 6.801 1.00 92.94 282 HIS A CA 1
ATOM 2216 C C . HIS A 1 282 ? -16.245 13.646 8.271 1.00 92.94 282 HIS A C 1
ATOM 2218 O O . HIS A 1 282 ? -16.192 12.769 9.141 1.00 92.94 282 HIS A O 1
ATOM 2224 N N . PRO A 1 283 ? -16.466 14.938 8.592 1.00 93.31 283 PRO A N 1
ATOM 2225 C CA . PRO A 1 283 ? -16.428 15.411 9.977 1.00 93.31 2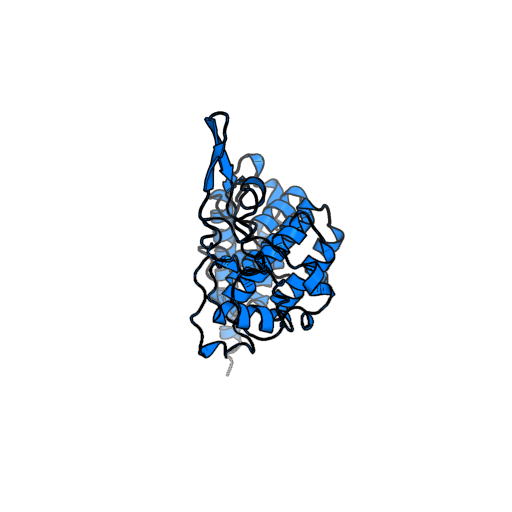83 PRO A CA 1
ATOM 2226 C C . PRO A 1 283 ? -17.366 14.660 10.937 1.00 93.31 283 PRO A C 1
ATOM 2228 O O . PRO A 1 283 ? -16.871 14.214 11.970 1.00 93.31 283 PRO A O 1
ATOM 2231 N N . PRO A 1 284 ? -18.645 14.381 10.596 1.00 94.69 284 PRO A N 1
ATOM 2232 C CA . PRO A 1 284 ? -19.530 13.597 11.461 1.00 94.69 284 PRO A CA 1
ATOM 2233 C C . PRO A 1 284 ? -18.975 12.215 11.826 1.00 94.69 284 PRO A C 1
ATOM 2235 O O . PRO A 1 284 ? -19.070 11.792 12.976 1.00 94.69 284 PRO A O 1
ATOM 2238 N N . PHE A 1 285 ? -18.361 11.516 10.865 1.00 94.62 285 PHE A N 1
ATOM 2239 C CA . PHE A 1 285 ? -17.735 10.216 11.116 1.00 94.62 285 PHE A CA 1
ATOM 2240 C C . PHE A 1 285 ? -16.484 10.360 11.987 1.00 94.62 285 PHE A C 1
ATOM 2242 O O . PHE A 1 285 ? -16.299 9.621 12.956 1.00 94.62 285 PHE A O 1
ATOM 2249 N N . VAL A 1 286 ? -15.621 11.324 11.658 1.00 94.25 286 VAL A N 1
ATOM 2250 C CA . VAL A 1 286 ? -14.349 11.545 12.356 1.00 94.25 286 VAL A CA 1
ATOM 2251 C C . VAL A 1 286 ? -14.571 11.957 13.808 1.00 94.25 286 VAL A C 1
ATOM 2253 O O . VAL A 1 286 ? -13.916 11.414 14.701 1.00 94.25 286 VAL A O 1
ATOM 2256 N N . GLU A 1 287 ? -15.491 12.884 14.060 1.00 95.25 287 GLU A N 1
ATOM 2257 C CA . GLU A 1 287 ? -15.839 13.362 15.400 1.00 95.25 287 GLU A CA 1
ATOM 2258 C C . GLU A 1 287 ? -16.386 12.228 16.265 1.00 95.25 287 GLU A C 1
ATOM 2260 O O . GLU A 1 287 ? -15.928 12.019 17.391 1.00 95.25 287 GLU A O 1
ATOM 2265 N N . GLU A 1 288 ? -17.306 11.441 15.715 1.00 95.25 288 GLU A N 1
ATOM 2266 C CA . GLU A 1 288 ? -17.903 10.314 16.413 1.00 95.25 288 GLU A CA 1
ATOM 2267 C C . GLU A 1 288 ? -16.882 9.228 16.770 1.00 95.25 288 GLU A C 1
ATOM 2269 O O . GLU A 1 288 ? -16.803 8.802 17.927 1.00 95.25 288 GLU A O 1
ATOM 2274 N N . MET A 1 289 ? -16.062 8.805 15.806 1.00 95.94 289 MET A N 1
ATOM 2275 C CA . MET A 1 289 ? -15.010 7.818 16.052 1.00 95.94 289 MET A CA 1
ATOM 2276 C C . MET A 1 289 ? -13.985 8.336 17.058 1.00 95.94 289 MET A C 1
ATOM 2278 O O . MET A 1 289 ? -13.607 7.617 17.983 1.00 95.94 289 MET A O 1
ATOM 2282 N N . THR A 1 290 ? -13.577 9.602 16.949 1.00 96.50 290 THR A N 1
ATOM 2283 C CA . THR A 1 290 ? -12.655 10.221 17.912 1.00 96.50 290 THR A CA 1
ATOM 2284 C C . THR A 1 290 ? -13.247 10.219 19.321 1.00 96.50 290 THR A C 1
ATOM 2286 O O . THR A 1 290 ? -12.560 9.861 20.282 1.00 96.50 290 THR A O 1
ATOM 2289 N N . ALA A 1 291 ? -14.534 10.546 19.459 1.00 96.56 291 ALA A N 1
ATOM 2290 C CA . ALA A 1 291 ? -15.231 10.513 20.737 1.00 96.56 291 ALA A CA 1
ATOM 2291 C C . ALA A 1 291 ? -15.325 9.083 21.305 1.00 96.56 291 ALA A C 1
ATOM 2293 O O . ALA A 1 291 ? -15.073 8.885 22.498 1.00 96.56 291 ALA A O 1
ATOM 2294 N N . LEU A 1 292 ? -15.620 8.083 20.466 1.00 96.88 292 LEU A N 1
ATOM 2295 C CA . LEU A 1 292 ? -15.631 6.667 20.849 1.00 96.88 292 LEU A CA 1
ATOM 2296 C C . LEU A 1 292 ? -14.254 6.218 21.369 1.00 96.88 292 LEU A C 1
ATOM 2298 O O . LEU A 1 292 ? -14.153 5.659 22.465 1.00 96.88 292 LEU A O 1
ATOM 2302 N N . PHE A 1 293 ? -13.173 6.528 20.644 1.00 97.50 293 PHE A N 1
ATOM 2303 C CA . PHE A 1 293 ? -11.810 6.192 21.069 1.00 97.50 293 PHE A CA 1
ATOM 2304 C C . PHE A 1 293 ? -11.379 6.936 22.338 1.00 97.50 293 PHE A C 1
ATOM 2306 O O . PHE A 1 293 ? -10.649 6.379 23.164 1.00 97.50 293 PHE A O 1
ATOM 2313 N N . HIS A 1 294 ? -11.837 8.173 22.537 1.00 97.56 294 HIS A N 1
ATOM 2314 C CA . HIS A 1 294 ? -11.604 8.906 23.779 1.00 97.56 294 HIS A CA 1
ATOM 2315 C C . HIS A 1 294 ? -12.262 8.201 24.977 1.00 97.56 294 HIS A C 1
ATOM 2317 O O . HIS A 1 294 ? -11.616 7.989 26.006 1.00 97.56 294 HIS A O 1
ATOM 2323 N N . ARG A 1 295 ? -13.519 7.756 24.839 1.00 97.50 295 ARG A N 1
ATOM 2324 C CA . ARG A 1 295 ? -14.209 6.983 25.888 1.00 97.50 295 ARG A CA 1
ATOM 2325 C C . ARG A 1 295 ? -13.507 5.651 26.167 1.00 97.50 295 ARG A C 1
ATOM 2327 O O . ARG A 1 295 ? -13.273 5.321 27.332 1.00 97.50 295 ARG A O 1
ATOM 2334 N N . ALA A 1 296 ? -13.090 4.927 25.127 1.00 97.12 296 ALA A N 1
ATOM 2335 C CA . ALA A 1 296 ? -12.329 3.681 25.271 1.00 97.12 296 ALA A CA 1
ATOM 2336 C C . ALA A 1 296 ? -10.986 3.900 25.987 1.00 97.12 296 ALA A C 1
ATOM 2338 O O . ALA A 1 296 ? -10.588 3.107 26.849 1.00 97.12 296 ALA A O 1
ATOM 2339 N N . HIS A 1 297 ? -10.314 5.017 25.696 1.00 97.50 297 HIS A N 1
ATOM 2340 C CA . HIS A 1 297 ? -9.084 5.413 26.372 1.00 97.50 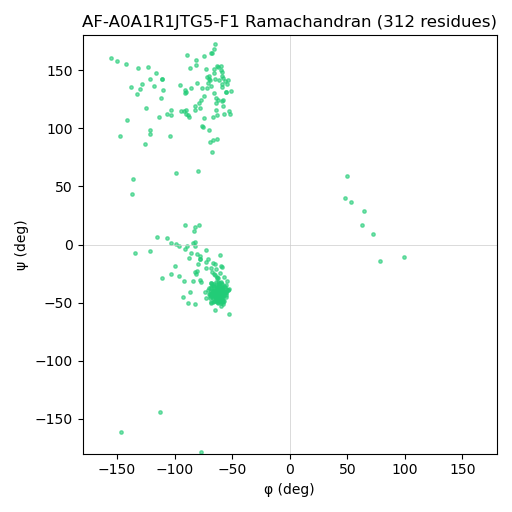297 HIS A CA 1
ATOM 2341 C C . HIS A 1 297 ? -9.298 5.652 27.870 1.00 97.50 297 HIS A C 1
ATOM 2343 O O . HIS A 1 297 ? -8.564 5.090 28.686 1.00 97.50 297 HIS A O 1
ATOM 2349 N N . GLU A 1 298 ? -10.300 6.447 28.252 1.00 97.75 298 GLU A N 1
ATOM 2350 C CA . GLU A 1 298 ? -10.565 6.742 29.664 1.00 97.75 298 GLU A CA 1
ATOM 2351 C C . GLU A 1 298 ? -11.028 5.499 30.443 1.00 97.75 298 GLU A C 1
ATOM 2353 O O . GLU A 1 298 ? -10.588 5.302 31.579 1.00 97.75 298 GLU A O 1
ATOM 2358 N N . ARG A 1 299 ? -11.806 4.595 29.826 1.00 96.75 299 ARG A N 1
ATOM 2359 C CA . ARG A 1 299 ? -12.130 3.290 30.434 1.00 96.75 299 ARG A CA 1
ATOM 2360 C C . ARG A 1 299 ? -10.882 2.446 30.677 1.00 96.75 299 ARG A C 1
ATOM 2362 O O . ARG A 1 299 ? -10.678 1.964 31.791 1.00 96.75 299 ARG A O 1
ATOM 2369 N N . THR A 1 300 ? -10.002 2.341 29.682 1.00 97.12 300 THR A N 1
ATOM 2370 C CA . THR A 1 300 ? -8.754 1.570 29.805 1.00 97.12 300 THR A CA 1
ATOM 2371 C C . THR A 1 300 ? -7.848 2.144 30.897 1.00 97.12 300 THR A C 1
ATOM 2373 O O . THR A 1 300 ? -7.335 1.423 31.751 1.00 97.12 300 THR A O 1
ATOM 2376 N N . LYS A 1 301 ? -7.707 3.470 30.943 1.00 96.88 301 LYS A N 1
ATOM 2377 C CA . LYS A 1 301 ? -6.969 4.190 31.988 1.00 96.88 301 LYS A CA 1
ATOM 2378 C C . LYS A 1 301 ? -7.538 3.935 33.385 1.00 96.88 301 LYS A C 1
ATOM 2380 O O . LYS A 1 301 ? -6.769 3.751 34.330 1.00 96.88 301 LYS A O 1
ATOM 2385 N N . ALA A 1 302 ? -8.863 3.925 33.532 1.00 96.06 302 ALA A N 1
ATOM 2386 C CA . ALA A 1 302 ? -9.526 3.625 34.797 1.00 96.06 302 ALA A CA 1
ATOM 2387 C C . ALA A 1 302 ? -9.303 2.166 35.225 1.00 96.06 302 ALA A C 1
ATOM 2389 O O . ALA A 1 302 ? -8.956 1.929 36.382 1.00 96.06 302 ALA A O 1
ATOM 2390 N N . ALA A 1 303 ? -9.415 1.208 34.299 1.00 94.62 303 ALA A N 1
ATOM 2391 C CA . ALA A 1 303 ? -9.118 -0.202 34.552 1.00 94.62 303 ALA A CA 1
ATOM 2392 C C . ALA A 1 303 ? -7.668 -0.395 35.032 1.00 94.62 303 ALA A C 1
ATOM 2394 O O . ALA A 1 303 ? -7.445 -0.959 36.102 1.00 94.62 303 ALA A O 1
ATOM 2395 N N . LYS A 1 304 ? -6.688 0.218 34.349 1.00 94.50 304 LYS A N 1
ATOM 2396 C CA . LYS A 1 304 ? -5.275 0.200 34.771 1.00 94.50 304 LYS A CA 1
ATOM 2397 C C . LYS A 1 304 ? -5.037 0.783 36.162 1.00 94.50 304 LYS A C 1
ATOM 2399 O O . LYS A 1 304 ? -4.160 0.315 36.884 1.00 94.50 304 LYS A O 1
ATOM 2404 N N . ARG A 1 305 ? -5.763 1.841 36.538 1.00 93.12 305 ARG A N 1
ATOM 2405 C CA . ARG A 1 305 ? -5.667 2.427 37.886 1.00 93.12 305 ARG A CA 1
ATOM 2406 C C . ARG A 1 305 ? -6.206 1.470 38.946 1.00 93.12 305 ARG A C 1
ATOM 2408 O O . ARG A 1 305 ? -5.582 1.349 39.995 1.00 93.12 305 ARG A O 1
ATOM 2415 N N . ARG A 1 306 ? -7.315 0.780 38.663 1.00 90.69 306 ARG A N 1
ATOM 2416 C CA . ARG A 1 306 ? -7.893 -0.227 39.566 1.00 90.69 306 ARG A CA 1
ATOM 2417 C C . ARG A 1 306 ? -6.952 -1.411 39.756 1.00 90.69 306 ARG A C 1
ATOM 2419 O O . ARG A 1 306 ? -6.673 -1.738 40.898 1.00 90.69 306 ARG A O 1
ATOM 2426 N N . GLU A 1 307 ? -6.386 -1.953 38.675 1.00 86.69 307 GLU A N 1
ATOM 2427 C CA . GLU A 1 307 ? -5.400 -3.047 38.738 1.00 86.69 307 GLU A CA 1
ATOM 2428 C C . GLU A 1 307 ? -4.196 -2.701 39.622 1.00 86.69 307 GLU A C 1
ATOM 2430 O O . GLU A 1 307 ? -3.764 -3.508 40.439 1.00 86.69 307 GLU A O 1
ATOM 2435 N N . ARG A 1 308 ? -3.668 -1.477 39.495 1.00 82.06 308 ARG A N 1
ATOM 2436 C CA . ARG A 1 308 ? -2.553 -0.998 40.328 1.00 82.06 308 ARG A CA 1
ATOM 2437 C C . ARG A 1 308 ? -2.953 -0.807 41.789 1.00 82.06 308 ARG A C 1
ATOM 2439 O O . ARG A 1 308 ? -2.149 -1.088 42.664 1.00 82.06 308 ARG A O 1
ATOM 2446 N N . GLY A 1 309 ? -4.178 -0.348 42.043 1.00 74.62 309 GLY A N 1
ATOM 2447 C CA . GLY A 1 309 ? -4.723 -0.233 43.396 1.00 74.62 309 GLY A CA 1
ATOM 2448 C C . GLY A 1 309 ? -4.980 -1.590 44.056 1.00 74.62 309 GLY A C 1
ATOM 2449 O O . GLY A 1 309 ? -4.796 -1.714 45.258 1.00 74.62 309 GLY A O 1
ATOM 2450 N N . SER A 1 310 ? -5.352 -2.616 43.282 1.00 62.75 310 SER A N 1
ATOM 2451 C CA . SER A 1 310 ? -5.545 -3.988 43.773 1.00 62.75 310 SER A CA 1
ATOM 2452 C C . SER A 1 310 ? -4.248 -4.796 43.888 1.00 62.75 310 SER A C 1
ATOM 2454 O O . SER A 1 310 ? -4.201 -5.748 44.658 1.00 62.75 310 SER A O 1
ATOM 2456 N N . ALA A 1 311 ? -3.201 -4.434 43.138 1.00 58.84 311 ALA A N 1
ATOM 2457 C CA . ALA A 1 311 ? -1.882 -5.073 43.192 1.00 58.84 311 ALA A CA 1
ATOM 2458 C C . ALA A 1 311 ? -0.987 -4.555 44.337 1.00 58.84 311 ALA A C 1
ATOM 2460 O O . ALA A 1 311 ? 0.120 -5.055 44.511 1.00 58.84 311 ALA A O 1
ATOM 2461 N N . SER A 1 312 ? -1.457 -3.584 45.128 1.00 49.91 312 SER A N 1
ATOM 2462 C CA . SER A 1 312 ? -0.858 -3.240 46.421 1.00 49.91 312 SER A CA 1
ATOM 2463 C C . SER A 1 312 ? -1.708 -3.784 47.571 1.00 49.91 312 SER A C 1
ATOM 2465 O O . SER A 1 312 ? -2.621 -3.106 48.044 1.00 49.91 312 SER A O 1
ATOM 2467 N N . PRO A 1 313 ? -1.375 -4.986 48.060 1.00 51.00 313 PRO A N 1
ATOM 2468 C CA . PRO A 1 313 ? -1.468 -5.261 49.487 1.00 51.00 313 PRO A CA 1
ATOM 2469 C C . PRO A 1 313 ? -0.182 -5.896 50.050 1.00 51.00 313 PRO A C 1
ATOM 2471 O O . PRO A 1 313 ? 0.302 -6.888 49.511 1.00 51.00 313 PRO A O 1
ATOM 2474 N N . ALA A 1 314 ? 0.240 -5.343 51.197 1.00 45.22 314 ALA A N 1
ATOM 2475 C CA . ALA A 1 314 ? 1.296 -5.765 52.136 1.00 45.22 314 ALA A CA 1
ATOM 2476 C C . ALA A 1 314 ? 2.760 -5.559 51.708 1.00 45.22 314 ALA A C 1
ATOM 2478 O O . ALA A 1 314 ? 3.262 -6.284 50.825 1.00 45.22 314 ALA A O 1
#

Sequence (314 aa):
MLGTPAAEGVRHEALPGIPANRKALLHLSNEWPAEGAASPLSFTLTLTEDQNVEVSGPEEPSTIYAPLPVSWPAPSEESVAKLGYFPSYAGMSPDQRGVYLSWLQDVTRPIEVGYVFTYYYGLERHLVMGEFEPAVDEVLLLRKHHSNKSFQSYSGSALLHACLMRGRSDVLQLLYTDHELDYFGNSSLLLLHQQKLKLLPAMLLALGDQMAGVNRRYLKSERNLYRENLLQLLMDEFGEPSYAFCDRYAIEAVDGIPYAIFANVSLPPETRNPSLPSLMNHPPFVEEMTALFHRAHERTKAAKRRERGSASPA

Foldseek 3Di:
DPDDDDCPFQPPPLLVLADPLLNVLAAEAQDQDDPCQQPQQDWDWDQDPVRDTDIAHGPQQLYDHRVAAADPPADDQVVDDAADPPGGCNNDDNNRVNVLSNCSSPVLDDDRCSSVVSSLSSLLCCLAPNVNPSSLVVLLSNVVRPVDPVSLALSLLSNLVSCVNVVPVVVVVCCVPPSVNLDQFQSNVVVCLVVQHFAALVSLLSVLVPAPLFDCPCSPVVVVLLSVLLQVCCCVVPVDSTHRVSVVDDLVPAWFDFDQSHPTRSDDSCSGTNRGGGLSPGVVSNVVSSVSSVSSVVVSVVVVVVVVVVVDDD

Solvent-accessible surface area (backbone atoms only — not comparable to full-atom values): 17748 Å² total; per-residue (Å²): 138,82,80,78,79,78,85,71,79,62,72,59,82,50,61,78,63,31,47,69,77,58,55,76,56,57,47,74,37,83,50,76,76,60,89,54,28,52,39,35,86,42,68,41,81,45,76,45,97,86,72,45,78,44,75,45,72,22,48,64,28,33,35,44,41,46,72,58,70,61,36,76,80,50,58,62,70,89,82,47,83,80,69,59,84,74,44,17,55,63,50,44,53,33,52,50,43,14,36,46,45,56,38,59,44,49,67,67,57,84,71,69,61,42,58,54,49,20,55,47,34,33,33,51,48,17,38,72,76,52,62,37,68,69,28,51,54,51,51,52,51,41,54,75,52,45,84,50,66,67,59,47,50,35,54,38,42,32,53,56,49,28,22,62,78,69,70,30,62,70,55,51,47,43,38,53,73,76,63,62,55,82,68,59,52,56,68,53,53,53,52,31,40,77,70,66,45,58,45,38,50,70,55,48,52,48,41,49,74,70,43,80,91,46,76,50,67,48,61,66,77,36,42,66,59,30,40,51,40,39,34,50,48,26,37,74,78,69,72,31,76,44,45,64,56,50,87,74,50,66,61,92,78,40,67,59,43,71,42,76,37,42,81,38,64,47,47,56,60,77,70,17,35,33,68,40,56,34,58,81,76,31,64,75,54,42,54,50,52,37,51,52,51,50,53,26,44,54,49,36,53,51,52,56,52,50,53,56,58,68,70,63,76,136

InterPro domains:
  IPR025266 TerB, N-terminal [PF13208] (59-174)

Secondary structure (DSSP, 8-state):
--PPPP------TTGGGS-HHHHTT--EESSPPPTTTT-TT--EEEE-TTS-EEEEPPP-TT-EETTS---SSPPPGGGSPPP-SS--TTTS-HHHHHHHHHHTT-TTS---HHHHHHHHHHHHHHHHHS-HHHHHHHHHHHHHH---HHHHHHHHHHHHHHHHHTT-HHHHHHHHHTS-----SHHHHHHHHHTTPPBPHHHHHHHHHH-TT---HHHHHTHHHHHHHHHHHHHHHHSSSSB-GGGT--GGGSPEEE----S-TTS-HHHHS-EEE-GGG-HHHHHHHHHHHHHHHHHHHHHHHHHHHHS---